Protein AF-A0A7J8E1G7-F1 (afdb_monomer)

Secondary structure (DSSP, 8-state):
--------PPP------PPPP---------HHHHHHHHHHS--------HHHHHHHHHHHHHHHHHHHHHHHHHHS-HHHHHHHS-HHHHHHHHHHHHHHHHHHHHHHHHHTT--TTTSTHHHHHHHHHHHHHHHHHHHHHHHSPPP-HHHHHHHHHHHT-PPP---------------

InterPro domains:
  IPR007146 Sas10/Utp3/C1D [PF04000] (57-134)
  IPR011082 Exosome-associated factor Rrp47/DNA strand repair C1D [PTHR15341] (46-176)

Mean predicted aligned error: 18.39 Å

Nearest PDB structures (foldseek):
  1qu1-assembly2_E  TM=3.016E-01  e=9.209E+00  Influenza A virus

Foldseek 3Di:
DDDDDDDDDDDDDDDDDDDDPDDDPDDPDDVVVVVVVVVVVPPPPPPDDPVCVVVVVVVVVVVVVVVVVVCVVVVDDLVVVVVPDDPLVNLVVVLVVQLVVLVVVCVVCVVVVHNCVPPCSVVSNVVSVVSVVVSVVVVVVVVDDDDDPVVVVVVVCVVPDDDDDPPPPDPDDDDDDDD

Structure (mmCIF, N/CA/C/O backbone):
data_AF-A0A7J8E1G7-F1
#
_entry.id   AF-A0A7J8E1G7-F1
#
loop_
_atom_site.group_PDB
_atom_site.id
_atom_site.type_symbol
_atom_site.label_atom_id
_atom_site.label_alt_id
_atom_site.label_comp_id
_atom_site.label_asym_id
_atom_site.label_entity_id
_atom_site.label_seq_id
_atom_site.pdbx_PDB_ins_code
_atom_site.Cartn_x
_atom_site.Cartn_y
_atom_site.Cartn_z
_atom_site.occupancy
_atom_site.B_iso_or_equiv
_atom_site.auth_seq_id
_atom_site.auth_comp_id
_atom_site.auth_asym_id
_atom_site.auth_atom_id
_atom_site.pdbx_PDB_model_num
ATOM 1 N N . MET A 1 1 ? 29.760 -87.325 10.124 1.00 39.91 1 MET A N 1
ATOM 2 C CA . MET A 1 1 ? 31.112 -86.956 10.597 1.00 39.91 1 MET A CA 1
ATOM 3 C C . MET A 1 1 ? 31.671 -86.042 9.512 1.00 39.91 1 MET A C 1
ATOM 5 O O . MET A 1 1 ? 31.919 -86.529 8.424 1.00 39.91 1 MET A O 1
ATOM 9 N N . SER A 1 2 ? 31.471 -84.721 9.590 1.00 41.22 2 SER A N 1
ATOM 10 C CA . SER A 1 2 ? 32.330 -83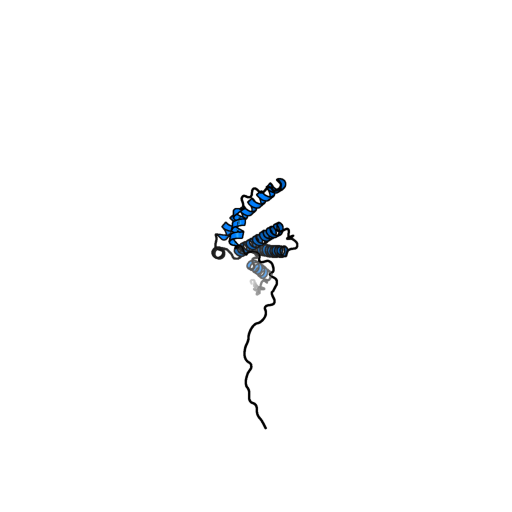.752 10.313 1.00 41.22 2 SER A CA 1
ATOM 11 C C . SER A 1 2 ? 33.788 -83.910 9.853 1.00 41.22 2 SER A C 1
ATOM 13 O O . SER A 1 2 ? 34.312 -85.007 9.963 1.00 41.22 2 SER A O 1
ATOM 15 N N . SER A 1 3 ? 34.493 -82.920 9.306 1.00 38.06 3 SER A N 1
ATOM 16 C CA . SER A 1 3 ? 34.504 -81.500 9.670 1.00 38.06 3 SER A CA 1
ATOM 17 C C . SER A 1 3 ? 35.312 -80.661 8.661 1.00 38.06 3 SER A C 1
ATOM 19 O O . SER A 1 3 ? 36.329 -81.106 8.142 1.00 38.06 3 SER A O 1
ATOM 21 N N . SER A 1 4 ? 34.842 -79.425 8.466 1.00 42.94 4 SER A N 1
ATOM 22 C CA . SER A 1 4 ? 35.550 -78.178 8.115 1.00 42.94 4 SER A CA 1
ATOM 23 C C . SER A 1 4 ? 37.066 -78.139 8.374 1.00 42.94 4 SER A C 1
ATOM 25 O O . SER A 1 4 ? 37.473 -78.550 9.456 1.00 42.94 4 SER A O 1
ATOM 27 N N . THR A 1 5 ? 37.849 -77.486 7.491 1.00 43.78 5 THR A N 1
ATOM 28 C CA . THR A 1 5 ? 38.741 -76.344 7.840 1.00 43.78 5 THR A CA 1
ATOM 29 C C . THR A 1 5 ? 39.182 -75.516 6.606 1.00 43.78 5 THR A C 1
ATOM 31 O O . THR A 1 5 ? 39.664 -76.031 5.605 1.00 43.78 5 THR A O 1
ATOM 34 N N . PHE A 1 6 ? 38.964 -74.210 6.771 1.00 35.34 6 PHE A N 1
ATOM 35 C CA . PHE A 1 6 ? 39.391 -72.940 6.152 1.00 35.34 6 PHE A CA 1
ATOM 36 C C . PHE A 1 6 ? 40.851 -72.780 5.638 1.00 35.34 6 PHE A C 1
ATOM 38 O O . PHE A 1 6 ? 41.745 -73.324 6.276 1.00 35.34 6 PHE A O 1
ATOM 45 N N . ALA A 1 7 ? 41.088 -71.946 4.592 1.00 46.91 7 ALA A N 1
ATOM 46 C CA . ALA A 1 7 ? 42.041 -70.789 4.505 1.00 46.91 7 ALA A CA 1
ATOM 47 C C . ALA A 1 7 ? 42.091 -70.181 3.047 1.00 46.91 7 ALA A C 1
ATOM 49 O O . ALA A 1 7 ? 41.468 -70.757 2.160 1.00 46.91 7 ALA A O 1
ATOM 50 N N . PRO A 1 8 ? 42.719 -69.011 2.752 1.00 51.28 8 PRO A N 1
ATOM 51 C CA . PRO A 1 8 ? 42.046 -67.779 2.287 1.00 51.28 8 PRO A CA 1
ATOM 52 C C . PRO A 1 8 ? 42.439 -67.281 0.864 1.00 51.28 8 PRO A C 1
ATOM 54 O O . PRO A 1 8 ? 43.440 -67.733 0.308 1.00 51.28 8 PRO A O 1
ATOM 57 N N . PRO A 1 9 ? 41.727 -66.293 0.270 1.00 49.91 9 PRO A N 1
ATOM 58 C CA . PRO A 1 9 ? 42.159 -65.630 -0.964 1.00 49.91 9 PRO A CA 1
ATOM 59 C C . PRO A 1 9 ? 43.044 -64.391 -0.707 1.00 49.91 9 PRO A C 1
ATOM 61 O O . PRO A 1 9 ? 42.789 -63.596 0.197 1.00 49.91 9 PRO A O 1
ATOM 64 N N . GLN A 1 10 ? 44.076 -64.232 -1.543 1.00 54.53 10 GLN A N 1
ATOM 65 C CA . GLN A 1 10 ? 45.039 -63.118 -1.550 1.00 54.53 10 GLN A CA 1
ATOM 66 C C . GLN A 1 10 ? 44.518 -61.870 -2.314 1.00 54.53 10 GLN A C 1
ATOM 68 O O . GLN A 1 10 ? 43.611 -61.998 -3.140 1.00 54.53 10 GLN A O 1
ATOM 73 N N . PRO A 1 11 ? 45.077 -60.663 -2.060 1.00 47.16 11 PRO A N 1
ATOM 74 C CA . PRO A 1 11 ? 44.473 -59.371 -2.397 1.00 47.16 11 PRO A CA 1
ATOM 75 C C . PRO A 1 11 ? 44.990 -58.763 -3.713 1.00 47.16 11 PRO A C 1
ATOM 77 O O . PRO A 1 11 ? 46.111 -59.025 -4.140 1.00 47.16 11 PRO A O 1
ATOM 80 N N . GLY A 1 12 ? 44.213 -57.853 -4.315 1.00 36.91 12 GLY A N 1
ATOM 81 C CA . GLY A 1 12 ? 44.701 -57.051 -5.442 1.00 36.91 12 GLY A CA 1
ATOM 82 C C . GLY A 1 12 ? 43.670 -56.121 -6.072 1.00 36.91 12 GLY A C 1
ATOM 83 O O . GLY A 1 12 ? 43.056 -56.436 -7.083 1.00 36.91 12 GLY A O 1
ATOM 84 N N . PHE A 1 13 ? 43.501 -54.948 -5.470 1.00 40.38 13 PHE A N 1
ATOM 85 C CA . PHE A 1 13 ? 42.763 -53.796 -5.990 1.00 40.38 13 PHE A CA 1
ATOM 86 C C . PHE A 1 13 ? 43.256 -53.357 -7.385 1.00 40.38 13 PHE A C 1
ATOM 88 O O . PHE A 1 13 ? 44.444 -53.088 -7.546 1.00 40.38 13 PHE A O 1
ATOM 95 N N . ARG A 1 14 ? 42.335 -53.125 -8.335 1.00 39.94 14 ARG A N 1
ATOM 96 C CA . ARG A 1 14 ? 42.234 -51.873 -9.124 1.00 39.94 14 ARG A CA 1
ATOM 97 C C . ARG A 1 14 ? 40.943 -51.868 -9.953 1.00 39.94 14 ARG A C 1
ATOM 99 O O . ARG A 1 14 ? 40.823 -52.547 -10.964 1.00 39.94 14 ARG A O 1
ATOM 106 N N . ARG A 1 15 ? 39.966 -51.070 -9.509 1.00 38.47 15 ARG A N 1
ATOM 107 C CA . ARG A 1 15 ? 38.779 -50.713 -10.298 1.00 38.47 15 ARG A CA 1
ATOM 108 C C . ARG A 1 15 ? 39.195 -49.777 -11.433 1.00 38.47 15 ARG A C 1
ATOM 110 O O . ARG A 1 15 ? 39.678 -48.674 -11.177 1.00 38.47 15 ARG A O 1
ATOM 117 N N . SER A 1 16 ? 38.967 -50.208 -12.666 1.00 35.69 16 SER A N 1
ATOM 118 C CA . SER A 1 16 ? 39.044 -49.368 -13.857 1.00 35.69 16 SER A CA 1
ATOM 119 C C . SER A 1 16 ? 37.877 -48.381 -13.867 1.00 35.69 16 SER A C 1
ATOM 121 O O . SER A 1 16 ? 36.705 -48.750 -13.822 1.00 35.69 16 SER A O 1
ATOM 123 N N . ARG A 1 17 ? 38.256 -47.106 -13.865 1.00 35.69 17 ARG A N 1
ATOM 124 C CA . ARG A 1 17 ? 37.440 -45.894 -13.908 1.00 35.69 17 ARG A CA 1
ATOM 125 C C . ARG A 1 17 ? 36.832 -45.738 -15.307 1.00 35.69 17 ARG A C 1
ATOM 127 O O . ARG A 1 17 ? 37.549 -45.383 -16.235 1.00 35.69 17 ARG A O 1
ATOM 134 N N . TRP A 1 18 ? 35.527 -45.962 -15.453 1.00 35.66 18 TRP A N 1
ATOM 135 C CA . TRP A 1 18 ? 34.784 -45.485 -16.622 1.00 35.66 18 TRP A CA 1
ATOM 136 C C . TRP A 1 18 ? 34.462 -44.004 -16.417 1.00 35.66 18 TRP A C 1
ATOM 138 O O . TRP A 1 18 ? 33.819 -43.623 -15.440 1.00 35.66 18 TRP A O 1
ATOM 148 N N . GLY A 1 19 ? 35.028 -43.174 -17.292 1.00 33.72 19 GLY A N 1
ATOM 149 C CA . GLY A 1 19 ? 34.975 -41.720 -17.232 1.00 33.72 19 GLY A CA 1
ATOM 150 C C . GLY A 1 19 ? 33.586 -41.170 -17.536 1.00 33.72 19 GLY A C 1
ATOM 151 O O . GLY A 1 19 ? 33.011 -41.432 -18.590 1.00 33.72 19 GLY A O 1
ATOM 152 N N . VAL A 1 20 ? 33.086 -40.356 -16.610 1.00 44.16 20 VAL A N 1
ATOM 153 C CA . VAL A 1 20 ? 32.018 -39.390 -16.858 1.00 44.16 20 VAL A CA 1
ATOM 154 C C . VAL A 1 20 ? 32.594 -38.322 -17.787 1.00 44.16 20 VAL A C 1
ATOM 156 O O . VAL A 1 20 ? 33.620 -37.715 -17.479 1.00 44.16 20 VAL A O 1
ATOM 159 N N . ARG A 1 21 ? 31.965 -38.136 -18.952 1.00 36.50 21 ARG A N 1
ATOM 160 C CA . ARG A 1 21 ? 32.226 -37.001 -19.843 1.00 36.50 21 ARG A CA 1
ATOM 161 C C . ARG A 1 21 ? 32.042 -35.716 -19.036 1.00 36.50 21 ARG A C 1
ATOM 163 O O . ARG A 1 21 ? 30.954 -35.484 -18.520 1.00 36.50 21 ARG A O 1
ATOM 170 N N . ASN A 1 22 ? 33.113 -34.930 -18.919 1.00 34.12 22 ASN A N 1
ATOM 171 C CA . ASN A 1 22 ? 33.070 -33.555 -18.431 1.00 34.12 22 ASN A CA 1
ATOM 172 C C . ASN A 1 22 ? 31.996 -32.801 -19.224 1.00 34.12 22 ASN A C 1
ATOM 174 O O . ASN A 1 22 ? 32.170 -32.563 -20.417 1.00 34.12 22 ASN A O 1
ATOM 178 N N . THR A 1 23 ? 30.905 -32.447 -18.558 1.00 42.50 23 THR A N 1
ATOM 179 C CA . THR A 1 23 ? 30.121 -31.268 -18.907 1.00 42.50 23 THR A CA 1
ATOM 180 C C . THR A 1 23 ? 30.980 -30.046 -18.616 1.00 42.50 23 THR A C 1
ATOM 182 O O . THR A 1 23 ? 31.741 -30.030 -17.644 1.00 42.50 23 THR A O 1
ATOM 185 N N . ASP A 1 24 ? 30.883 -29.065 -19.496 1.00 35.78 24 ASP A N 1
ATOM 186 C CA . ASP A 1 24 ? 31.659 -27.837 -19.547 1.00 35.78 24 ASP A CA 1
ATOM 187 C C . ASP A 1 24 ? 31.970 -27.243 -18.169 1.00 35.78 24 ASP A C 1
ATOM 189 O O . ASP A 1 24 ? 31.097 -26.824 -17.409 1.00 35.78 24 ASP A O 1
ATOM 193 N N . ARG A 1 25 ? 33.264 -27.217 -17.840 1.00 39.19 25 ARG A N 1
ATOM 194 C CA . ARG A 1 25 ? 33.789 -26.547 -16.654 1.00 39.19 25 ARG A CA 1
ATOM 195 C C . ARG A 1 25 ? 33.860 -25.048 -16.961 1.00 39.19 25 ARG A C 1
ATOM 197 O O . ARG A 1 25 ? 34.905 -24.549 -17.367 1.00 39.19 25 ARG A O 1
ATOM 204 N N . ILE A 1 26 ? 32.735 -24.353 -16.809 1.00 44.84 26 ILE A N 1
ATOM 205 C CA . ILE A 1 26 ? 32.680 -22.884 -16.799 1.00 44.84 26 ILE A CA 1
ATOM 206 C C . ILE A 1 26 ? 33.497 -22.405 -15.581 1.00 44.84 26 ILE A C 1
ATOM 208 O O . ILE A 1 26 ? 33.265 -22.917 -14.484 1.00 44.84 26 ILE A O 1
ATOM 212 N N . PRO A 1 27 ? 34.470 -21.481 -15.719 1.00 45.00 27 PRO A N 1
ATOM 213 C CA . PRO A 1 27 ? 35.261 -21.024 -14.582 1.00 45.00 27 PRO A CA 1
ATOM 214 C C . PRO A 1 27 ? 34.378 -20.228 -13.616 1.00 45.00 27 PRO A C 1
ATOM 216 O O . PRO A 1 27 ? 33.730 -19.256 -14.004 1.00 45.00 27 PRO A O 1
ATOM 219 N N . GLU A 1 28 ? 34.373 -20.642 -12.353 1.00 54.22 28 GLU A N 1
ATOM 220 C CA . GLU A 1 28 ? 33.663 -19.995 -11.252 1.00 54.22 28 GLU A CA 1
ATOM 221 C C . GLU A 1 28 ? 34.390 -18.690 -10.880 1.00 54.22 28 GLU A C 1
ATOM 223 O O . GLU A 1 28 ? 35.254 -18.636 -10.006 1.00 54.22 28 GLU A O 1
ATOM 228 N N . ARG A 1 29 ? 34.099 -17.622 -11.629 1.00 55.41 29 ARG A N 1
ATOM 229 C CA . ARG A 1 29 ? 34.428 -16.251 -11.231 1.00 55.41 29 ARG A CA 1
ATOM 230 C C . ARG A 1 29 ? 33.597 -15.940 -9.982 1.00 55.41 29 ARG A C 1
ATOM 232 O O . ARG A 1 29 ? 32.373 -16.027 -10.058 1.00 55.41 29 ARG A O 1
ATOM 239 N N . SER A 1 30 ? 34.265 -15.614 -8.867 1.00 63.81 30 SER A N 1
ATOM 240 C CA . SER A 1 30 ? 33.637 -15.189 -7.604 1.00 63.81 30 SER A CA 1
ATOM 241 C C . SER A 1 30 ? 32.468 -14.243 -7.891 1.00 63.81 30 SER A C 1
ATOM 243 O O . SER A 1 30 ? 32.611 -13.328 -8.704 1.00 63.81 30 SER A O 1
ATOM 245 N N . GLU A 1 31 ? 31.311 -14.466 -7.265 1.00 61.00 31 GLU A N 1
ATOM 246 C CA . GLU A 1 31 ? 30.130 -13.613 -7.445 1.00 61.00 31 GLU A CA 1
ATOM 247 C C . GLU A 1 31 ? 30.459 -12.147 -7.171 1.00 61.00 31 GLU A C 1
ATOM 249 O O . GLU A 1 31 ? 29.986 -11.271 -7.881 1.00 61.00 31 GLU A O 1
ATOM 254 N N . GLU A 1 32 ? 31.375 -11.879 -6.243 1.00 58.94 32 GLU A N 1
ATOM 255 C CA . GLU A 1 32 ? 31.866 -10.530 -5.974 1.00 58.94 32 GLU A CA 1
ATOM 256 C C . GLU A 1 32 ? 32.605 -9.931 -7.166 1.00 58.94 32 GLU A C 1
ATOM 258 O O . GLU A 1 32 ? 32.457 -8.749 -7.425 1.00 58.94 32 GLU A O 1
ATOM 263 N N . GLN A 1 33 ? 33.336 -10.733 -7.945 1.00 58.53 33 GLN A N 1
ATOM 264 C CA . GLN A 1 33 ? 33.954 -10.292 -9.199 1.00 58.53 33 GLN A CA 1
ATOM 265 C C . GLN A 1 33 ? 32.935 -10.127 -10.329 1.00 58.53 33 GLN A C 1
ATOM 267 O O . GLN A 1 33 ? 33.176 -9.348 -11.244 1.00 58.53 33 GLN A O 1
ATOM 272 N N . ARG A 1 34 ? 31.808 -10.849 -10.294 1.00 69.31 34 ARG A N 1
ATOM 273 C CA . ARG A 1 34 ? 30.683 -10.589 -11.204 1.00 69.31 34 ARG A CA 1
ATOM 274 C C . ARG A 1 34 ? 30.026 -9.257 -10.864 1.00 69.31 34 ARG A C 1
ATOM 276 O O . ARG A 1 34 ? 29.851 -8.444 -11.761 1.00 69.31 34 ARG A O 1
ATOM 283 N N . TRP A 1 35 ? 29.763 -9.006 -9.583 1.00 63.12 35 TRP A N 1
ATOM 284 C CA . TRP A 1 35 ? 29.261 -7.721 -9.101 1.00 63.12 35 TRP A CA 1
ATOM 285 C C . TRP A 1 35 ? 30.248 -6.584 -9.376 1.00 63.12 35 TRP A C 1
ATOM 287 O O . TRP A 1 35 ? 29.829 -5.534 -9.835 1.00 63.12 35 TRP A O 1
ATOM 297 N N . LEU A 1 36 ? 31.556 -6.805 -9.215 1.00 61.81 36 LEU A N 1
ATOM 298 C CA . LEU A 1 36 ? 32.588 -5.806 -9.518 1.00 61.81 36 LEU A CA 1
ATOM 299 C C . LEU A 1 36 ? 32.658 -5.443 -11.001 1.00 61.81 36 LEU A C 1
ATOM 301 O O . LEU A 1 36 ? 33.034 -4.327 -11.320 1.00 61.81 36 LEU A O 1
ATOM 305 N N . ILE A 1 37 ? 32.320 -6.365 -11.901 1.00 59.59 37 ILE A N 1
ATOM 306 C CA . ILE A 1 37 ? 32.304 -6.102 -13.347 1.00 59.59 37 ILE A CA 1
ATOM 307 C C . ILE A 1 37 ? 31.020 -5.397 -13.748 1.00 59.59 37 ILE A C 1
ATOM 309 O O . ILE A 1 37 ? 31.091 -4.414 -14.470 1.00 59.59 37 ILE A O 1
ATOM 313 N N . ILE A 1 38 ? 29.887 -5.815 -13.181 1.00 58.22 38 ILE A N 1
ATOM 314 C CA . ILE A 1 38 ? 28.610 -5.112 -13.334 1.00 58.22 38 ILE A CA 1
ATOM 315 C C . ILE A 1 38 ? 28.728 -3.664 -12.825 1.00 58.22 38 ILE A C 1
ATOM 317 O O . ILE A 1 38 ? 28.246 -2.754 -13.479 1.00 58.22 38 ILE A O 1
ATOM 321 N N . MET A 1 39 ? 29.434 -3.432 -11.713 1.00 55.91 39 MET A N 1
ATOM 322 C CA . MET A 1 39 ? 29.652 -2.089 -11.157 1.00 55.91 39 MET A CA 1
ATOM 323 C C . MET A 1 39 ? 30.777 -1.291 -11.841 1.00 55.91 39 MET A C 1
ATOM 325 O O . MET A 1 39 ? 30.824 -0.075 -11.687 1.00 55.91 39 MET A O 1
ATOM 329 N N . ALA A 1 40 ? 31.708 -1.940 -12.551 1.00 54.28 40 ALA A N 1
ATOM 330 C CA . ALA A 1 40 ? 32.817 -1.267 -13.242 1.00 54.28 40 ALA A CA 1
ATOM 331 C C . ALA A 1 40 ? 32.537 -0.984 -14.729 1.00 54.28 40 ALA A C 1
ATOM 333 O O . ALA A 1 40 ? 33.266 -0.203 -15.334 1.00 54.28 40 ALA A O 1
ATOM 334 N N . GLU A 1 41 ? 31.504 -1.594 -15.315 1.00 48.94 41 GLU A N 1
ATOM 335 C CA . GLU A 1 41 ? 31.028 -1.304 -16.679 1.00 48.94 41 GLU A CA 1
ATOM 336 C C . GLU A 1 41 ? 29.972 -0.182 -16.721 1.00 48.94 41 GLU A C 1
ATOM 338 O O . GLU A 1 41 ? 29.541 0.222 -17.796 1.00 48.94 41 GLU A O 1
ATOM 343 N N . GLU A 1 42 ? 29.597 0.379 -15.571 1.00 52.62 42 GLU A N 1
ATOM 344 C CA . GLU A 1 42 ? 28.540 1.383 -15.444 1.00 52.62 42 GLU A CA 1
ATOM 345 C C . GLU A 1 42 ? 29.070 2.829 -15.580 1.00 52.62 42 GLU A C 1
ATOM 347 O O . GLU A 1 42 ? 28.785 3.706 -14.771 1.00 52.62 42 GLU A O 1
ATOM 352 N N . GLU A 1 43 ? 29.810 3.118 -16.654 1.00 50.28 43 GLU A N 1
ATOM 353 C CA . GLU A 1 43 ? 29.506 4.360 -17.377 1.00 50.28 43 GLU A CA 1
ATOM 354 C C . GLU A 1 43 ? 28.385 4.015 -18.358 1.00 50.28 43 GLU A C 1
ATOM 356 O O . GLU A 1 43 ? 28.611 3.726 -19.533 1.00 50.28 43 GLU A O 1
ATOM 361 N N . ILE A 1 44 ? 27.156 4.006 -17.834 1.00 54.66 44 ILE A N 1
ATOM 362 C CA . ILE A 1 44 ? 25.927 4.001 -18.624 1.00 54.66 44 ILE A CA 1
ATOM 363 C C . ILE A 1 44 ? 25.906 5.300 -19.437 1.00 54.66 44 ILE A C 1
ATOM 365 O O . ILE A 1 44 ? 25.354 6.322 -19.044 1.00 54.66 44 ILE A O 1
ATOM 369 N N . ASN A 1 45 ? 26.543 5.262 -20.598 1.00 57.91 45 ASN A N 1
ATOM 370 C CA . ASN A 1 45 ? 26.184 6.109 -21.722 1.00 57.91 45 ASN A CA 1
ATOM 371 C C . ASN A 1 45 ? 25.245 5.253 -22.589 1.00 57.91 45 ASN A C 1
ATOM 373 O O . ASN A 1 45 ? 25.632 4.719 -23.625 1.00 57.91 45 ASN A O 1
ATOM 377 N N . GLU A 1 46 ? 24.048 4.987 -22.056 1.00 61.38 46 GLU A N 1
ATOM 378 C CA . GLU A 1 46 ? 23.056 4.087 -22.654 1.00 61.38 46 GLU A CA 1
ATOM 379 C C . GLU A 1 46 ? 22.409 4.749 -23.877 1.00 61.38 46 GLU A C 1
ATOM 381 O O . GLU A 1 46 ? 21.634 5.700 -23.774 1.00 61.38 46 GLU A O 1
ATOM 386 N N . ASP A 1 47 ? 22.726 4.204 -25.047 1.00 69.12 47 ASP A N 1
ATOM 387 C CA . ASP A 1 47 ? 22.193 4.585 -26.353 1.00 69.12 47 ASP A CA 1
ATOM 388 C C . ASP A 1 47 ? 20.826 3.897 -26.574 1.00 69.12 47 ASP A C 1
ATOM 390 O O . ASP A 1 47 ? 20.653 3.042 -27.445 1.00 69.12 47 ASP A O 1
ATOM 394 N N . TYR A 1 48 ? 19.846 4.193 -25.714 1.00 78.94 48 TYR A N 1
ATOM 395 C CA . TYR A 1 48 ? 18.456 3.769 -25.906 1.00 78.94 48 TYR A CA 1
ATOM 396 C C . TYR A 1 48 ? 17.649 4.843 -26.661 1.00 78.94 48 TYR A C 1
ATOM 398 O O . TYR A 1 48 ? 17.997 6.027 -26.623 1.00 78.94 48 TYR A O 1
ATOM 406 N N . PRO A 1 49 ? 16.551 4.471 -27.355 1.00 86.00 49 PRO A N 1
ATOM 407 C CA . PRO A 1 49 ? 15.741 5.428 -28.107 1.00 86.00 49 PRO A CA 1
ATOM 408 C C . PRO A 1 49 ? 15.275 6.610 -27.245 1.00 86.00 49 PRO A C 1
ATOM 410 O O . PRO A 1 49 ? 14.794 6.432 -26.123 1.00 86.00 49 PRO A O 1
ATOM 413 N N . ALA A 1 50 ? 15.379 7.829 -27.781 1.00 83.25 50 ALA A N 1
ATOM 414 C CA . ALA A 1 50 ? 15.038 9.054 -27.055 1.00 83.25 50 ALA A CA 1
ATOM 415 C C . ALA A 1 50 ? 13.581 9.057 -26.553 1.00 83.25 50 ALA A C 1
ATOM 417 O O . ALA A 1 50 ? 13.276 9.660 -25.527 1.00 83.25 50 ALA A O 1
ATOM 418 N N . GLU A 1 51 ? 12.691 8.328 -27.231 1.00 88.56 51 GLU A N 1
ATOM 419 C CA . GLU A 1 51 ? 11.285 8.168 -26.868 1.00 88.56 51 GLU A CA 1
ATOM 420 C C . GLU A 1 51 ? 11.081 7.485 -25.508 1.00 88.56 51 GLU A C 1
ATOM 422 O O . GLU A 1 51 ? 10.049 7.709 -24.875 1.00 88.56 51 GLU A O 1
ATOM 427 N N . ILE A 1 52 ? 12.032 6.657 -25.051 1.00 89.25 52 ILE A N 1
ATOM 428 C CA . ILE A 1 52 ? 11.942 5.977 -23.749 1.00 89.25 52 ILE A CA 1
ATOM 429 C C . ILE A 1 52 ? 12.745 6.665 -22.643 1.00 89.25 52 ILE A C 1
ATOM 431 O O . ILE A 1 52 ? 12.511 6.377 -21.470 1.00 89.25 52 ILE A O 1
ATOM 435 N N . HIS A 1 53 ? 13.618 7.615 -22.999 1.00 88.81 53 HIS A N 1
ATOM 436 C CA . HIS A 1 53 ? 14.459 8.357 -22.055 1.00 88.81 53 HIS A CA 1
ATOM 437 C C . HIS A 1 53 ? 13.656 9.012 -20.942 1.00 88.81 53 HIS A C 1
ATOM 439 O O . HIS A 1 53 ? 13.961 8.854 -19.762 1.00 88.81 53 HIS A O 1
ATOM 445 N N . GLU A 1 54 ? 12.587 9.710 -21.318 1.00 89.94 54 GLU A N 1
ATOM 446 C CA . GLU A 1 54 ? 11.746 10.417 -20.360 1.00 89.94 54 GLU A CA 1
ATOM 447 C C . GLU A 1 54 ? 11.066 9.446 -19.383 1.00 89.94 54 GLU A C 1
ATOM 449 O O . GLU A 1 54 ? 11.029 9.702 -18.180 1.00 89.94 54 GLU A O 1
ATOM 454 N N . TYR A 1 55 ? 10.596 8.292 -19.869 1.00 90.94 55 TYR A N 1
ATOM 455 C CA . TYR A 1 55 ? 9.967 7.275 -19.024 1.00 90.94 55 TYR A CA 1
ATOM 456 C C . TYR A 1 55 ? 10.962 6.618 -18.065 1.00 90.94 55 TYR A C 1
ATOM 458 O O . TYR A 1 55 ? 10.618 6.391 -16.904 1.00 90.94 55 TYR A O 1
ATOM 466 N N . LEU A 1 56 ? 12.182 6.328 -18.526 1.00 90.50 56 LEU A N 1
ATOM 467 C CA . LEU A 1 56 ? 13.238 5.739 -17.702 1.00 90.50 56 LEU A CA 1
ATOM 468 C C . LEU A 1 56 ? 13.718 6.722 -16.635 1.00 90.50 56 LEU A C 1
ATOM 470 O O . LEU A 1 56 ? 13.733 6.373 -15.458 1.00 90.50 56 LEU A O 1
ATOM 474 N N . SER A 1 57 ? 13.983 7.975 -17.011 1.00 90.94 57 SER A N 1
ATOM 475 C CA . SER A 1 57 ? 14.359 9.021 -16.057 1.00 90.94 57 SER A CA 1
ATOM 476 C C . SER A 1 57 ? 13.256 9.265 -15.021 1.00 90.94 57 SER A C 1
ATOM 478 O O . SER A 1 57 ? 13.521 9.351 -13.821 1.00 90.94 57 SER A O 1
ATOM 480 N N . ALA A 1 58 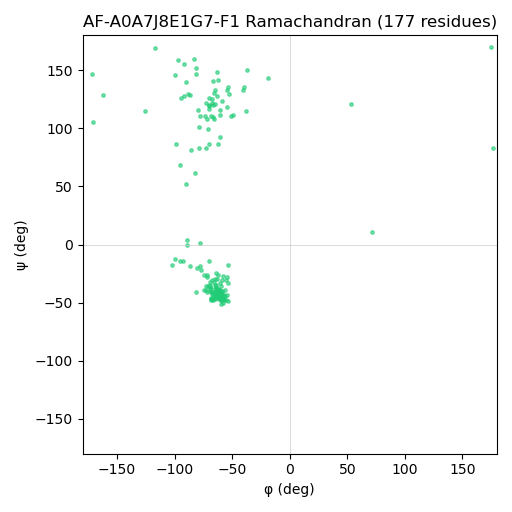? 11.987 9.322 -15.441 1.00 93.44 58 ALA A N 1
ATOM 481 C CA . ALA A 1 58 ? 10.865 9.438 -14.511 1.00 93.44 58 ALA A CA 1
ATOM 482 C C . ALA A 1 58 ? 10.775 8.230 -13.561 1.00 93.44 58 ALA A C 1
ATOM 484 O O . ALA A 1 58 ? 10.505 8.397 -12.368 1.00 93.44 58 ALA A O 1
ATOM 485 N N . PHE A 1 59 ? 11.022 7.021 -14.070 1.00 93.25 59 PHE A N 1
ATOM 486 C CA . PHE A 1 59 ? 11.019 5.797 -13.276 1.00 93.25 59 PHE A CA 1
ATOM 487 C C . PHE A 1 59 ? 12.158 5.768 -12.250 1.00 93.25 59 PHE A C 1
ATOM 489 O O . PHE A 1 59 ? 11.884 5.535 -11.072 1.00 93.25 59 PHE A O 1
ATOM 496 N N . GLU A 1 60 ? 13.391 6.087 -12.646 1.00 92.06 60 GLU A N 1
ATOM 497 C CA . GLU A 1 60 ? 14.551 6.195 -11.749 1.00 92.06 60 GLU A CA 1
ATOM 498 C C . GLU A 1 60 ? 14.311 7.212 -10.633 1.00 92.06 60 GLU A C 1
ATOM 500 O O . GLU A 1 60 ? 14.469 6.890 -9.454 1.00 92.06 60 GLU A O 1
ATOM 505 N N . ASN A 1 61 ? 13.825 8.407 -10.984 1.00 95.12 61 ASN A N 1
ATOM 506 C CA . ASN A 1 61 ? 13.466 9.433 -10.006 1.00 95.12 61 ASN A CA 1
ATOM 507 C C . ASN A 1 61 ? 12.391 8.931 -9.026 1.00 95.12 61 ASN A C 1
ATOM 509 O O . ASN A 1 61 ? 12.469 9.180 -7.821 1.00 95.12 61 ASN A O 1
ATOM 513 N N . SER A 1 62 ? 11.390 8.195 -9.525 1.00 94.62 62 SER A N 1
ATOM 514 C CA . SER A 1 62 ? 10.331 7.631 -8.683 1.00 94.62 62 SER A CA 1
ATOM 515 C C . SER A 1 62 ? 10.845 6.538 -7.737 1.00 94.62 62 SER A C 1
ATOM 517 O O . SER A 1 62 ? 10.437 6.504 -6.575 1.00 94.62 62 SER A O 1
ATOM 519 N N . ILE A 1 63 ? 11.772 5.686 -8.192 1.00 94.12 63 ILE A N 1
ATOM 520 C CA . ILE A 1 63 ? 12.421 4.668 -7.357 1.00 94.12 63 ILE A CA 1
ATOM 521 C C . ILE A 1 63 ? 13.294 5.32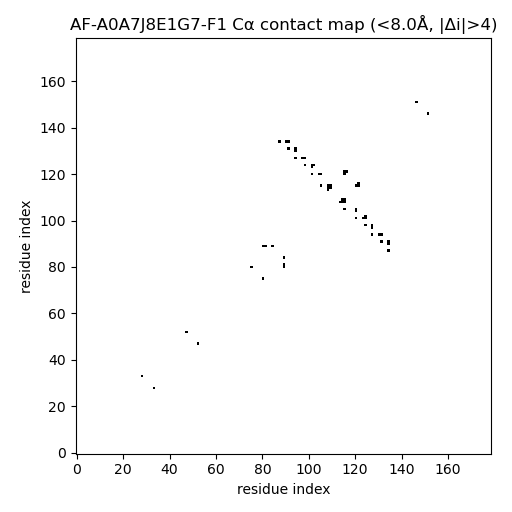8 -6.295 1.00 94.12 63 ILE A C 1
ATOM 523 O O . ILE A 1 63 ? 13.201 4.940 -5.132 1.00 94.12 63 ILE A O 1
ATOM 527 N N . GLY A 1 64 ? 14.082 6.342 -6.662 1.00 93.75 64 GLY A N 1
ATOM 528 C CA . GLY A 1 64 ? 14.914 7.093 -5.719 1.00 93.75 64 GLY A CA 1
ATOM 529 C C . GLY A 1 64 ? 14.086 7.714 -4.593 1.00 93.75 64 GLY A C 1
ATOM 530 O O . GLY A 1 64 ? 14.382 7.514 -3.417 1.00 93.75 64 GLY A O 1
ATOM 531 N N . ALA A 1 65 ? 12.967 8.362 -4.931 1.00 94.44 65 ALA A N 1
ATOM 532 C CA . ALA A 1 65 ? 12.055 8.924 -3.932 1.00 94.44 65 ALA A CA 1
ATOM 533 C C . ALA A 1 65 ? 11.472 7.853 -2.990 1.00 94.44 65 ALA A C 1
ATOM 535 O O . ALA A 1 65 ? 11.305 8.081 -1.789 1.00 94.44 65 ALA A O 1
ATOM 536 N N . VAL A 1 66 ? 11.147 6.675 -3.524 1.00 92.38 66 VAL A N 1
ATOM 537 C CA . VAL A 1 66 ? 10.642 5.547 -2.735 1.00 92.38 66 VAL A CA 1
ATOM 538 C C . VAL A 1 66 ? 11.721 4.963 -1.817 1.00 92.38 66 VAL A C 1
ATOM 540 O O . VAL A 1 66 ? 11.418 4.647 -0.664 1.00 92.38 66 VAL A O 1
ATOM 543 N N . ASP A 1 67 ? 12.960 4.853 -2.290 1.00 92.94 67 ASP A N 1
ATOM 544 C CA . ASP A 1 67 ? 14.110 4.389 -1.509 1.00 92.94 67 ASP A CA 1
ATOM 545 C C . ASP A 1 67 ? 14.402 5.331 -0.328 1.00 92.94 67 ASP A C 1
ATOM 547 O O . ASP A 1 67 ? 14.526 4.886 0.815 1.00 92.94 67 ASP A O 1
ATOM 551 N N . ASP A 1 68 ? 14.377 6.646 -0.550 1.00 93.81 68 ASP A N 1
ATOM 552 C CA . ASP A 1 68 ? 14.564 7.646 0.510 1.00 93.81 68 ASP A CA 1
ATOM 553 C C . ASP A 1 68 ? 13.464 7.591 1.584 1.00 93.81 68 ASP A C 1
ATOM 555 O O . ASP A 1 68 ? 13.739 7.655 2.793 1.00 93.81 68 ASP A O 1
ATOM 559 N N . MET A 1 69 ? 12.205 7.408 1.170 1.00 90.62 69 MET A N 1
ATOM 560 C CA . MET A 1 69 ? 11.094 7.197 2.103 1.00 90.62 69 MET A CA 1
ATOM 561 C C . MET A 1 69 ? 11.272 5.909 2.914 1.00 90.62 69 MET A C 1
ATOM 563 O O . MET A 1 69 ? 11.044 5.909 4.128 1.00 90.62 69 MET A O 1
ATOM 567 N N . LEU A 1 70 ? 11.689 4.813 2.272 1.00 89.06 70 LEU A N 1
ATOM 568 C CA . LEU A 1 70 ? 11.925 3.539 2.952 1.00 89.06 70 LEU A CA 1
ATOM 569 C C . LEU A 1 70 ? 13.082 3.628 3.946 1.00 89.06 70 LEU A C 1
ATOM 571 O O . LEU A 1 70 ? 12.919 3.184 5.082 1.00 89.06 70 LEU A O 1
ATOM 575 N N . LYS A 1 71 ? 14.208 4.246 3.573 1.00 90.44 71 LYS A N 1
ATOM 576 C CA . LYS A 1 71 ? 15.342 4.493 4.481 1.00 90.44 71 LYS A CA 1
ATOM 577 C C . LYS A 1 71 ? 14.901 5.270 5.712 1.00 90.4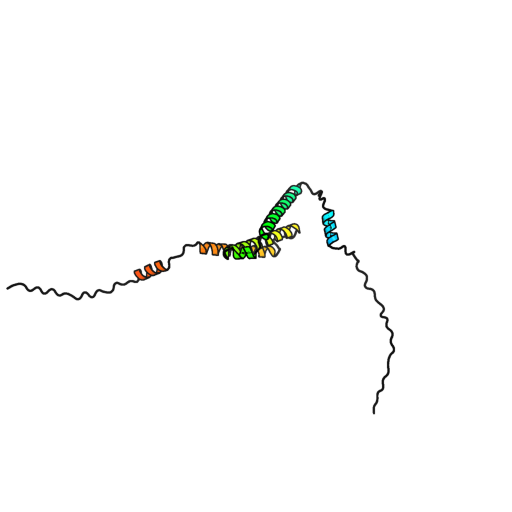4 71 LYS A C 1
ATOM 579 O O . LYS A 1 71 ? 15.236 4.893 6.834 1.00 90.44 71 LYS A O 1
ATOM 584 N N . THR A 1 72 ? 14.089 6.307 5.514 1.00 89.19 72 THR A N 1
ATOM 585 C CA . THR A 1 72 ? 13.522 7.093 6.616 1.00 89.19 72 THR A CA 1
ATOM 586 C C . THR A 1 72 ? 12.648 6.221 7.518 1.00 89.19 72 THR A C 1
ATOM 588 O O . THR A 1 72 ? 12.814 6.230 8.735 1.00 89.19 72 THR A O 1
ATOM 591 N N . MET A 1 73 ? 11.759 5.406 6.947 1.00 84.31 73 MET A N 1
ATOM 592 C CA . MET A 1 73 ? 10.895 4.507 7.717 1.00 84.31 73 MET A CA 1
ATOM 593 C C . MET A 1 73 ? 11.690 3.435 8.484 1.00 84.31 73 MET A C 1
ATOM 595 O O . MET A 1 73 ? 11.354 3.128 9.625 1.00 84.31 73 MET A O 1
ATOM 599 N N . MET A 1 74 ? 12.744 2.882 7.880 1.00 84.75 74 MET A N 1
ATOM 600 C CA . MET A 1 74 ? 13.598 1.845 8.475 1.00 84.75 74 MET A CA 1
ATOM 601 C C . MET A 1 74 ? 14.602 2.391 9.496 1.00 84.75 74 MET A C 1
ATOM 603 O O . MET A 1 74 ? 15.109 1.622 10.310 1.00 84.75 74 MET A O 1
ATOM 607 N N . SER A 1 75 ? 14.875 3.700 9.481 1.00 85.81 75 SER A N 1
ATOM 608 C CA . SER A 1 75 ? 15.730 4.362 10.477 1.00 85.81 75 SER A CA 1
ATOM 609 C C . SER A 1 75 ? 15.143 4.309 11.893 1.00 85.81 75 SER A C 1
ATOM 611 O O . SER A 1 75 ? 15.879 4.351 12.877 1.00 85.81 75 SER A O 1
ATOM 613 N N . VAL A 1 76 ? 13.818 4.171 12.003 1.00 79.69 76 VAL A N 1
ATOM 614 C CA . VAL A 1 76 ? 13.111 4.024 13.275 1.00 79.69 76 VAL A CA 1
ATOM 615 C C . VAL A 1 76 ? 12.920 2.542 13.569 1.00 79.69 76 VAL A C 1
ATOM 617 O O . VAL A 1 76 ? 12.354 1.802 12.760 1.00 79.69 76 VAL A O 1
ATOM 620 N N . SER A 1 77 ? 13.353 2.084 14.746 1.00 79.12 77 SER A N 1
ATOM 621 C CA . SER A 1 77 ? 13.172 0.678 15.099 1.00 79.12 77 SER A CA 1
ATOM 622 C C . SER A 1 77 ? 11.681 0.354 15.233 1.00 79.12 77 SER A C 1
ATOM 624 O O . SER A 1 77 ? 10.906 1.069 15.877 1.00 79.12 77 SER A O 1
ATOM 626 N N . ARG A 1 78 ? 11.253 -0.759 14.623 1.00 75.56 78 ARG A N 1
ATOM 627 C CA . ARG A 1 78 ? 9.850 -1.196 14.677 1.00 75.56 78 ARG A CA 1
ATOM 628 C C . ARG A 1 78 ? 9.383 -1.350 16.125 1.00 75.56 78 ARG A 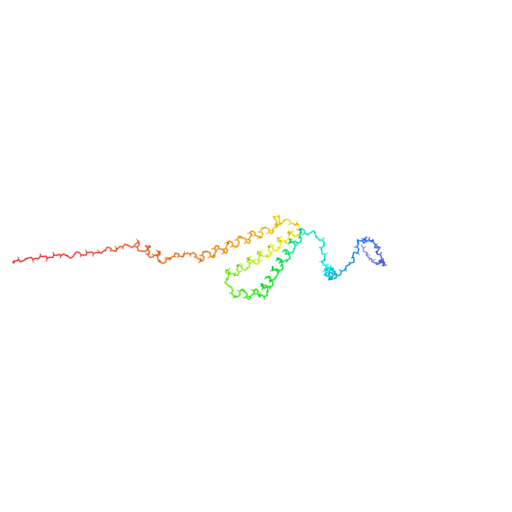C 1
ATOM 630 O O . ARG A 1 78 ? 8.284 -0.927 16.449 1.00 75.56 78 ARG A O 1
ATOM 637 N N . ASN A 1 79 ? 10.241 -1.875 17.000 1.00 76.44 79 ASN A N 1
ATOM 638 C CA . ASN A 1 79 ? 9.945 -2.056 18.423 1.00 76.44 79 ASN A CA 1
ATOM 639 C C . ASN A 1 79 ? 9.653 -0.730 19.144 1.00 76.44 79 ASN A C 1
ATOM 641 O O . ASN A 1 79 ? 8.737 -0.680 19.961 1.00 76.44 79 ASN A O 1
ATOM 645 N N . GLU A 1 80 ? 10.370 0.347 18.820 1.00 76.38 80 GLU A N 1
ATOM 646 C CA . GLU A 1 80 ? 10.095 1.679 19.375 1.00 76.38 80 GLU A CA 1
ATOM 647 C C . GLU A 1 80 ? 8.785 2.274 18.856 1.00 76.38 80 GLU A C 1
ATOM 649 O O . GLU A 1 80 ? 8.076 2.945 19.608 1.00 76.38 80 GLU A O 1
ATOM 654 N N . LEU A 1 81 ? 8.436 2.011 17.594 1.00 72.38 81 LEU A N 1
ATOM 655 C CA . LEU A 1 81 ? 7.139 2.385 17.026 1.00 72.38 81 LEU A CA 1
ATOM 656 C C . LEU A 1 81 ? 5.993 1.644 17.726 1.00 72.38 81 LEU A C 1
ATOM 658 O O . LEU A 1 81 ? 5.005 2.273 18.103 1.00 72.38 81 LEU A O 1
ATOM 662 N N . LEU A 1 82 ? 6.142 0.337 17.971 1.00 72.44 82 LEU A N 1
ATOM 663 C CA . LEU A 1 82 ? 5.109 -0.477 18.624 1.00 72.44 82 LEU A CA 1
ATOM 664 C C . LEU A 1 82 ? 4.814 -0.037 20.062 1.00 72.44 82 LEU A C 1
ATOM 666 O O . LEU A 1 82 ? 3.692 -0.195 20.529 1.00 72.44 82 LEU A O 1
ATOM 670 N N . GLN A 1 83 ? 5.799 0.523 20.766 1.00 78.94 83 GLN A N 1
ATOM 671 C CA . GLN A 1 83 ? 5.607 1.018 22.132 1.00 78.94 83 GLN A CA 1
ATOM 672 C C . GLN A 1 83 ? 4.873 2.364 22.197 1.00 78.94 83 GLN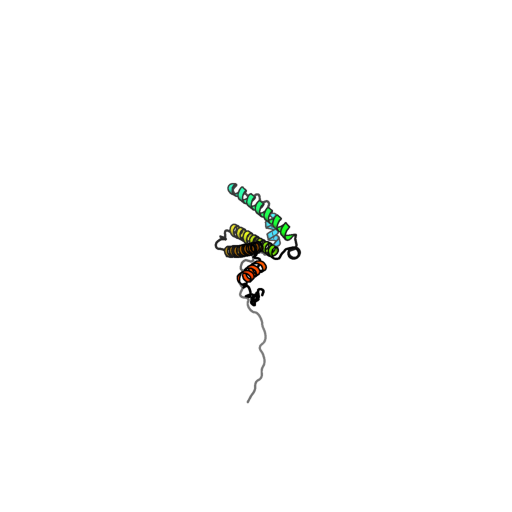 A C 1
ATOM 674 O O . GLN A 1 83 ? 4.322 2.703 23.243 1.00 78.94 83 GLN A O 1
ATOM 679 N N . LYS A 1 84 ? 4.880 3.145 21.109 1.00 79.19 84 LYS A N 1
ATOM 680 C CA . LYS A 1 84 ? 4.338 4.514 21.072 1.00 79.19 84 LYS A CA 1
ATOM 681 C C . LYS A 1 84 ? 2.963 4.619 20.406 1.00 79.19 84 LYS A C 1
ATOM 683 O O . LYS A 1 84 ? 2.298 5.635 20.588 1.00 79.19 84 LYS A O 1
ATOM 688 N N . LEU A 1 85 ? 2.554 3.614 19.633 1.00 81.88 85 LEU A N 1
ATOM 689 C CA . LEU A 1 85 ? 1.343 3.643 18.805 1.00 81.88 85 LEU A CA 1
ATOM 690 C C . LEU A 1 85 ? 0.163 2.913 19.465 1.00 81.88 85 LEU A C 1
ATOM 692 O O . LEU A 1 85 ? 0.339 1.887 20.121 1.00 81.88 85 LEU A O 1
ATOM 696 N N . ASP A 1 86 ? -1.061 3.404 19.239 1.00 85.69 86 ASP A N 1
ATOM 697 C CA . ASP A 1 86 ? -2.282 2.647 19.567 1.00 85.69 86 ASP A CA 1
ATOM 698 C C . ASP A 1 86 ? -2.331 1.364 18.710 1.00 85.69 86 ASP A C 1
ATOM 700 O O . ASP A 1 86 ? -1.917 1.397 17.544 1.00 85.69 86 ASP A O 1
ATOM 704 N N . PRO A 1 87 ? -2.905 0.243 19.190 1.00 87.38 87 PRO A N 1
ATOM 705 C CA . PRO A 1 87 ? -3.015 -0.978 18.388 1.00 87.38 87 PRO A CA 1
ATOM 706 C C . PRO A 1 87 ? -3.701 -0.774 17.027 1.00 87.38 87 PRO A C 1
ATOM 708 O O . PRO A 1 87 ? -3.420 -1.491 16.066 1.00 87.38 87 PRO A O 1
ATOM 711 N N . LEU A 1 88 ? -4.595 0.218 16.910 1.00 88.00 88 LEU A N 1
ATOM 712 C CA . LEU A 1 88 ? -5.218 0.569 15.633 1.00 88.00 88 LEU A CA 1
ATOM 713 C C . LEU A 1 88 ? -4.241 1.252 14.665 1.00 88.00 88 LEU A C 1
ATOM 715 O O . LEU A 1 88 ? -4.342 1.057 13.456 1.00 88.00 88 LEU A O 1
ATOM 719 N N . GLU A 1 89 ? -3.329 2.073 15.173 1.00 87.31 89 GLU A N 1
ATOM 720 C CA . GLU A 1 89 ? -2.312 2.752 14.369 1.00 87.31 89 GLU A CA 1
ATOM 721 C C . GLU A 1 89 ? -1.218 1.778 13.942 1.00 87.31 89 GLU A C 1
ATOM 723 O O . GLU A 1 89 ? -0.829 1.779 12.776 1.00 87.31 89 GLU A O 1
ATOM 728 N N . GLN A 1 90 ? -0.825 0.866 14.830 1.00 88.56 90 GLN A N 1
ATOM 729 C CA . GLN A 1 90 ? 0.066 -0.244 14.504 1.00 88.56 90 GLN A CA 1
ATOM 730 C C . GLN A 1 90 ? -0.475 -1.083 13.336 1.00 88.56 90 GLN A C 1
ATOM 732 O O . GLN A 1 90 ? 0.233 -1.312 12.357 1.00 88.56 90 GLN A O 1
ATOM 737 N N . ALA A 1 91 ? -1.756 -1.465 13.379 1.00 90.81 91 ALA A N 1
ATOM 738 C CA . ALA A 1 91 ? -2.382 -2.218 12.293 1.00 90.81 91 ALA A CA 1
ATOM 739 C C . ALA A 1 91 ? -2.373 -1.456 10.954 1.00 90.81 91 ALA A C 1
ATOM 741 O O . ALA A 1 91 ? -2.258 -2.072 9.895 1.00 90.81 91 ALA A O 1
ATOM 742 N N . LYS A 1 92 ? -2.485 -0.119 10.978 1.00 90.69 92 LYS A N 1
ATOM 743 C CA . LYS A 1 92 ? -2.375 0.708 9.765 1.00 90.69 92 LYS A CA 1
ATOM 744 C C . LYS A 1 92 ? -0.960 0.696 9.209 1.00 90.69 92 LYS A C 1
ATOM 746 O O . LYS A 1 92 ? -0.814 0.519 8.005 1.00 90.69 92 LYS A O 1
ATOM 751 N N . VAL A 1 93 ? 0.049 0.870 10.064 1.00 89.94 93 VAL A N 1
ATOM 752 C CA . VAL A 1 93 ? 1.459 0.820 9.651 1.00 89.94 93 VAL A CA 1
ATOM 753 C C . VAL A 1 93 ? 1.758 -0.535 9.016 1.00 89.94 93 VAL A C 1
ATOM 755 O O . VAL A 1 93 ? 2.206 -0.572 7.876 1.00 89.94 93 VAL A O 1
ATOM 758 N N . ASP A 1 94 ? 1.393 -1.636 9.677 1.00 90.25 94 ASP A N 1
ATOM 759 C CA . ASP A 1 94 ? 1.621 -2.991 9.162 1.00 90.25 94 ASP A CA 1
ATOM 760 C C . ASP A 1 94 ? 0.914 -3.238 7.816 1.00 90.25 94 ASP A C 1
ATOM 762 O O . ASP A 1 94 ? 1.497 -3.823 6.899 1.00 90.25 94 ASP A O 1
ATOM 766 N N . LEU A 1 95 ? -0.327 -2.759 7.659 1.00 93.25 95 LEU A N 1
ATOM 767 C CA . LEU A 1 95 ? -1.063 -2.873 6.396 1.00 93.25 95 LEU A CA 1
ATOM 768 C C . LEU A 1 95 ? -0.435 -2.060 5.267 1.00 93.25 95 LEU A C 1
ATOM 770 O O . LEU A 1 95 ? -0.378 -2.540 4.135 1.00 93.25 95 LEU A O 1
ATOM 774 N N . VAL A 1 96 ? 0.019 -0.842 5.558 1.00 91.56 96 VAL A N 1
ATOM 775 C CA . VAL A 1 96 ? 0.696 0.007 4.573 1.00 91.56 96 VAL A CA 1
ATOM 776 C C . VAL A 1 96 ? 2.042 -0.604 4.195 1.00 91.56 96 VAL A C 1
ATOM 778 O O . VAL A 1 96 ? 2.332 -0.700 3.009 1.00 91.56 96 VAL A O 1
ATOM 781 N N . SER A 1 97 ? 2.819 -1.120 5.150 1.00 91.12 97 SER A N 1
ATOM 782 C CA . SER A 1 97 ? 4.077 -1.818 4.860 1.00 91.12 97 SER A CA 1
ATOM 783 C C . SER A 1 97 ? 3.859 -3.038 3.959 1.00 91.12 97 SER A C 1
ATOM 785 O O . SER A 1 97 ? 4.557 -3.199 2.958 1.00 91.12 97 SER A O 1
ATOM 787 N N . ALA A 1 98 ? 2.854 -3.869 4.255 1.00 93.81 98 ALA A N 1
ATOM 788 C CA . ALA A 1 98 ? 2.505 -5.014 3.414 1.00 93.81 98 ALA A CA 1
ATOM 789 C C . ALA A 1 98 ? 2.027 -4.590 2.013 1.00 93.81 98 ALA A C 1
ATOM 791 O O . ALA A 1 98 ? 2.336 -5.259 1.025 1.00 93.81 98 ALA A O 1
ATOM 792 N N . TYR A 1 99 ? 1.287 -3.483 1.909 1.00 94.25 99 TYR A N 1
ATOM 793 C CA . TYR A 1 99 ? 0.859 -2.918 0.628 1.00 94.25 99 TYR A CA 1
ATOM 794 C C . TYR A 1 99 ? 2.046 -2.439 -0.206 1.00 94.25 99 TYR A C 1
ATOM 796 O O . TYR A 1 99 ? 2.135 -2.778 -1.387 1.00 94.25 99 TYR A O 1
ATOM 804 N N . THR A 1 100 ? 2.971 -1.698 0.404 1.00 92.94 100 THR A N 1
ATOM 805 C CA . THR A 1 100 ? 4.169 -1.173 -0.256 1.00 92.94 100 THR A CA 1
ATOM 806 C C . THR A 1 100 ? 5.032 -2.302 -0.809 1.00 92.94 100 THR A C 1
ATOM 808 O O . THR A 1 100 ? 5.364 -2.279 -1.991 1.00 92.94 100 THR A O 1
ATOM 811 N N . LEU A 1 101 ? 5.308 -3.338 -0.007 1.00 93.06 101 LEU A N 1
ATOM 812 C CA . LEU A 1 101 ? 6.095 -4.499 -0.442 1.00 93.06 101 LEU A CA 1
ATOM 813 C C . LEU A 1 101 ? 5.456 -5.219 -1.636 1.00 93.06 101 LEU A C 1
ATOM 815 O O . LEU A 1 101 ? 6.120 -5.478 -2.637 1.00 93.06 101 LEU A O 1
ATOM 819 N N . ASN A 1 102 ? 4.153 -5.500 -1.567 1.00 93.75 102 ASN A N 1
ATOM 820 C CA . ASN A 1 102 ? 3.453 -6.160 -2.671 1.00 93.75 102 ASN A CA 1
ATOM 821 C C . ASN A 1 102 ? 3.356 -5.272 -3.921 1.00 93.75 102 ASN A C 1
ATOM 823 O O . ASN A 1 102 ? 3.371 -5.785 -5.038 1.00 93.75 102 ASN A O 1
ATOM 827 N N . SER A 1 103 ? 3.287 -3.950 -3.752 1.00 92.81 103 SER A N 1
ATOM 828 C CA . SER A 1 103 ? 3.278 -2.996 -4.867 1.00 92.81 103 SER A CA 1
ATOM 829 C C . SER A 1 103 ? 4.645 -2.903 -5.549 1.00 92.81 103 SER A C 1
ATOM 831 O O . SER A 1 103 ? 4.715 -2.903 -6.773 1.00 92.81 103 SER A O 1
ATOM 833 N N . MET A 1 104 ? 5.741 -2.904 -4.788 1.00 92.31 104 MET A N 1
ATOM 834 C CA . MET A 1 104 ? 7.096 -2.985 -5.351 1.00 92.31 104 MET A CA 1
ATOM 835 C C . MET A 1 104 ? 7.314 -4.300 -6.088 1.00 92.31 104 MET A C 1
ATOM 837 O O . MET A 1 104 ? 7.865 -4.316 -7.184 1.00 92.31 104 MET A O 1
ATOM 841 N N . PHE A 1 105 ? 6.818 -5.400 -5.525 1.00 93.94 105 PHE A N 1
ATOM 842 C CA . PHE A 1 105 ? 6.890 -6.696 -6.180 1.00 93.94 105 PHE A CA 1
ATOM 843 C C . PHE A 1 105 ? 6.071 -6.736 -7.481 1.00 93.94 105 PHE A C 1
ATOM 845 O O . PHE A 1 105 ? 6.494 -7.335 -8.465 1.00 93.94 105 PHE A O 1
ATOM 852 N N . TRP A 1 106 ? 4.929 -6.042 -7.533 1.00 93.31 106 TRP A N 1
ATOM 853 C CA . TRP A 1 106 ? 4.165 -5.857 -8.769 1.00 93.31 106 TRP A CA 1
ATOM 854 C C . TRP A 1 106 ? 4.977 -5.123 -9.842 1.00 93.31 106 TRP A C 1
ATOM 856 O O . TRP A 1 106 ? 4.986 -5.549 -10.996 1.00 93.31 106 TRP A O 1
ATOM 866 N N . VAL A 1 107 ? 5.661 -4.036 -9.467 1.00 93.19 107 VAL A N 1
ATOM 867 C CA . VAL A 1 107 ? 6.547 -3.287 -10.373 1.00 93.19 107 VAL A CA 1
ATOM 868 C C . VAL A 1 107 ? 7.691 -4.177 -10.856 1.00 93.19 107 VAL A C 1
ATOM 870 O O . VAL A 1 107 ? 7.943 -4.227 -12.053 1.00 93.19 107 VAL A O 1
ATOM 873 N N . TYR A 1 108 ? 8.311 -4.953 -9.965 1.00 93.69 108 TYR A N 1
ATOM 874 C CA . TYR A 1 108 ? 9.351 -5.920 -10.324 1.00 93.69 108 TYR A CA 1
ATOM 875 C C . TYR A 1 108 ? 8.866 -6.958 -11.347 1.00 93.69 108 TYR A C 1
ATOM 877 O O . TYR A 1 108 ? 9.530 -7.202 -12.347 1.00 93.69 108 TYR A O 1
ATOM 885 N N . LEU A 1 109 ? 7.681 -7.544 -11.159 1.00 93.50 109 LEU A N 1
ATOM 886 C CA . LEU A 1 109 ? 7.130 -8.477 -12.147 1.00 93.50 109 LEU A CA 1
ATOM 887 C C . LEU A 1 109 ? 6.909 -7.804 -13.506 1.00 93.50 109 LEU A C 1
ATOM 889 O O . LEU A 1 109 ? 7.210 -8.401 -14.538 1.00 93.50 109 LEU A O 1
ATOM 893 N N . ALA A 1 110 ? 6.431 -6.556 -13.498 1.00 90.88 110 ALA A N 1
ATOM 894 C CA . ALA A 1 110 ? 6.231 -5.786 -14.718 1.00 90.88 110 ALA A CA 1
ATOM 895 C C . ALA A 1 110 ? 7.554 -5.514 -15.457 1.00 90.88 110 ALA A C 1
ATOM 897 O O . ALA A 1 110 ? 7.573 -5.612 -16.682 1.00 90.88 110 ALA A O 1
ATOM 898 N N . THR A 1 111 ? 8.660 -5.247 -14.749 1.00 90.75 111 THR A N 1
ATOM 899 C CA . THR A 1 111 ? 9.982 -5.063 -15.382 1.00 90.75 111 THR A CA 1
ATOM 900 C C . THR A 1 111 ? 10.576 -6.370 -15.907 1.00 90.75 111 THR A C 1
ATOM 902 O O . THR A 1 111 ? 11.294 -6.354 -16.900 1.00 90.75 111 THR A O 1
ATOM 905 N N . GLN A 1 112 ? 10.225 -7.514 -15.313 1.00 92.12 112 GLN A N 1
ATOM 906 C CA . GLN A 1 112 ? 10.583 -8.845 -15.827 1.00 92.12 112 GLN A CA 1
ATOM 907 C C . GLN A 1 112 ? 9.699 -9.304 -17.004 1.00 92.12 112 GLN A C 1
ATOM 909 O O . GLN A 1 112 ? 9.838 -10.430 -17.481 1.00 92.12 112 GLN A O 1
ATOM 914 N N . GLY A 1 113 ? 8.748 -8.477 -17.456 1.00 90.12 113 GLY A N 1
ATOM 915 C CA . GLY A 1 113 ? 7.809 -8.829 -18.526 1.00 90.12 113 GLY A CA 1
ATOM 916 C C . GLY A 1 113 ? 6.748 -9.861 -18.122 1.00 90.12 113 GLY A C 1
ATOM 917 O O . GLY A 1 113 ? 6.017 -10.364 -18.975 1.00 90.12 113 GLY A O 1
ATOM 918 N N . VAL A 1 114 ? 6.626 -10.179 -16.829 1.00 91.75 114 VAL A N 1
ATOM 919 C CA . VAL A 1 114 ? 5.607 -11.094 -16.304 1.00 91.75 114 VAL A CA 1
ATOM 920 C C . VAL A 1 114 ? 4.336 -10.307 -16.026 1.00 91.75 114 VAL A C 1
ATOM 922 O O . VAL A 1 114 ? 4.363 -9.316 -15.304 1.00 91.75 114 VAL A O 1
ATOM 925 N N . ASN A 1 115 ? 3.191 -10.762 -16.544 1.00 90.12 115 ASN A N 1
ATOM 926 C CA . ASN A 1 115 ? 1.917 -10.093 -16.295 1.00 90.12 115 ASN A CA 1
ATOM 927 C C . ASN A 1 115 ? 1.500 -10.244 -14.815 1.00 90.12 115 ASN A C 1
ATOM 929 O O . ASN A 1 115 ? 1.080 -11.326 -14.389 1.00 90.12 115 ASN A O 1
ATOM 933 N N . PRO A 1 116 ? 1.513 -9.163 -14.019 1.00 86.56 116 PRO A N 1
ATOM 934 C CA . PRO A 1 116 ? 1.226 -9.253 -12.591 1.00 86.56 116 PRO A CA 1
ATOM 935 C C . PRO A 1 116 ? -0.251 -9.564 -12.289 1.00 86.56 116 PRO A C 1
ATOM 937 O O . PRO A 1 116 ? -0.589 -9.959 -11.174 1.00 86.56 116 PRO A O 1
ATOM 940 N N . LYS A 1 117 ? -1.151 -9.440 -13.278 1.00 86.38 117 LYS A N 1
ATOM 941 C CA . LYS A 1 117 ? -2.574 -9.795 -13.129 1.00 86.38 117 LYS A CA 1
ATOM 942 C C . LYS A 1 117 ? -2.816 -11.301 -13.049 1.00 86.38 117 LYS A C 1
ATOM 944 O O . LYS A 1 117 ? -3.832 -11.703 -12.480 1.00 86.38 117 LYS A O 1
ATOM 949 N N . GLU A 1 118 ? -1.922 -12.092 -13.630 1.00 88.44 118 GLU A N 1
ATOM 950 C CA . GLU A 1 118 ? -1.966 -13.560 -13.618 1.00 88.44 118 GLU A CA 1
ATOM 951 C C . GLU A 1 118 ? -1.161 -14.139 -12.449 1.00 88.44 118 GLU A C 1
ATOM 953 O O . GLU A 1 118 ? -1.333 -15.297 -12.077 1.00 88.44 118 GLU A O 1
ATOM 958 N N . HIS A 1 119 ? -0.328 -13.312 -11.817 1.00 91.75 119 HIS A N 1
ATOM 959 C CA . HIS A 1 119 ? 0.487 -13.699 -10.681 1.00 91.75 119 HIS A CA 1
ATOM 960 C C . HIS A 1 119 ? -0.315 -13.664 -9.354 1.00 91.75 119 HIS A C 1
ATOM 962 O O . HIS A 1 119 ? -1.154 -12.775 -9.152 1.00 91.75 119 HIS A O 1
ATOM 968 N N . PRO A 1 120 ? -0.027 -14.561 -8.384 1.00 92.12 120 PRO A N 1
ATOM 969 C CA . PRO A 1 120 ? -0.646 -14.570 -7.049 1.00 92.12 120 PRO A CA 1
ATOM 970 C C . PRO A 1 120 ? -0.578 -13.246 -6.269 1.00 92.12 120 PRO A C 1
ATOM 972 O O . PRO A 1 120 ? -1.369 -13.026 -5.355 1.00 92.12 120 PRO A O 1
ATOM 975 N N . VAL A 1 121 ? 0.307 -12.323 -6.662 1.00 92.00 121 VAL A N 1
ATOM 976 C CA . VAL A 1 121 ? 0.422 -10.974 -6.071 1.00 92.00 121 VAL A CA 1
ATOM 977 C C . VAL A 1 121 ? -0.906 -10.207 -6.111 1.00 92.00 121 VAL A C 1
ATOM 979 O O . VAL A 1 121 ? -1.214 -9.428 -5.211 1.00 92.00 121 VAL A O 1
ATOM 982 N N . LYS A 1 122 ? -1.757 -10.464 -7.113 1.00 90.62 122 LYS A N 1
ATOM 983 C CA . LYS A 1 122 ? -3.098 -9.874 -7.183 1.00 90.62 122 LYS A CA 1
ATOM 984 C C . LYS A 1 122 ? -3.973 -10.292 -5.997 1.00 90.62 122 LYS A C 1
ATOM 986 O O . LYS A 1 122 ? -4.726 -9.470 -5.480 1.00 90.62 122 LYS A O 1
ATOM 991 N N . GLN A 1 123 ? -3.877 -11.551 -5.569 1.00 93.69 123 GLN A N 1
ATOM 992 C CA . GLN A 1 123 ? -4.625 -12.064 -4.419 1.00 93.69 123 GLN A CA 1
ATOM 993 C C . GLN A 1 123 ? -4.108 -11.447 -3.115 1.00 93.69 123 GLN A C 1
ATOM 995 O O . GLN A 1 123 ? -4.905 -11.101 -2.247 1.00 93.69 123 GLN A O 1
ATOM 1000 N N . GLU A 1 124 ? -2.793 -11.238 -3.009 1.00 93.69 124 GLU A N 1
ATOM 1001 C CA . GLU A 1 124 ? -2.169 -10.548 -1.874 1.00 93.69 124 GLU A CA 1
ATOM 1002 C C . GLU A 1 124 ? -2.669 -9.105 -1.735 1.00 93.69 124 GLU A C 1
ATOM 1004 O O . GLU A 1 124 ? -3.084 -8.689 -0.650 1.00 93.69 124 GLU A O 1
ATOM 1009 N N . LEU A 1 125 ? -2.736 -8.362 -2.843 1.00 92.75 125 LEU A N 1
ATOM 1010 C CA . LEU A 1 125 ? -3.301 -7.010 -2.849 1.00 92.75 125 LEU A CA 1
ATOM 1011 C C . LEU A 1 125 ? -4.782 -6.999 -2.456 1.00 92.75 125 LEU A C 1
ATOM 1013 O O . LEU A 1 125 ? -5.211 -6.125 -1.701 1.00 92.75 125 LEU A O 1
ATOM 1017 N N . GLU A 1 126 ? -5.566 -7.969 -2.925 1.00 94.19 126 GLU A N 1
ATOM 1018 C CA . GLU A 1 126 ? -6.980 -8.065 -2.557 1.00 94.19 126 GLU A CA 1
ATOM 1019 C C . GLU A 1 126 ? -7.161 -8.387 -1.070 1.00 94.19 126 GLU A C 1
ATOM 1021 O O . GLU A 1 126 ? -7.965 -7.758 -0.381 1.00 94.19 126 GLU A O 1
ATOM 1026 N N . ARG A 1 127 ? -6.335 -9.288 -0.531 1.00 95.12 127 ARG A N 1
ATOM 1027 C CA . ARG A 1 127 ? -6.312 -9.601 0.898 1.00 95.12 127 ARG A CA 1
ATOM 1028 C C . ARG A 1 127 ? -6.012 -8.358 1.738 1.00 95.12 127 ARG A C 1
ATOM 1030 O O . ARG A 1 127 ? -6.689 -8.109 2.735 1.00 95.12 127 ARG A O 1
ATOM 1037 N N . ILE A 1 128 ? -5.046 -7.544 1.317 1.00 95.19 128 ILE A N 1
ATOM 1038 C CA . ILE A 1 128 ? -4.715 -6.281 1.989 1.00 95.19 128 ILE A CA 1
ATOM 1039 C C . ILE A 1 128 ? -5.892 -5.302 1.945 1.00 95.19 128 ILE A C 1
ATOM 1041 O O . ILE A 1 128 ? -6.209 -4.697 2.971 1.00 95.19 128 ILE A O 1
ATOM 1045 N N . ARG A 1 129 ? -6.589 -5.171 0.807 1.00 94.00 129 ARG A N 1
ATOM 1046 C CA . ARG A 1 129 ? -7.782 -4.308 0.699 1.00 94.00 129 ARG A CA 1
ATOM 1047 C C . ARG A 1 129 ? -8.874 -4.707 1.684 1.00 94.00 129 ARG A C 1
ATOM 1049 O O . ARG A 1 129 ? -9.440 -3.833 2.342 1.00 94.00 129 ARG A O 1
ATOM 1056 N N . VAL A 1 130 ? -9.138 -6.005 1.829 1.00 96.38 130 VAL A N 1
ATOM 1057 C CA . VAL A 1 130 ? -10.107 -6.521 2.808 1.00 96.38 130 VAL A CA 1
ATOM 1058 C C . VAL A 1 130 ? -9.731 -6.082 4.225 1.00 96.38 130 VAL A C 1
ATOM 1060 O O . VAL A 1 130 ? -10.571 -5.548 4.954 1.00 96.38 130 VAL A O 1
ATOM 1063 N N . TYR A 1 131 ? -8.462 -6.222 4.612 1.00 94.25 131 TYR A N 1
ATOM 1064 C CA . TYR A 1 131 ? -8.006 -5.805 5.939 1.00 94.25 131 TYR A CA 1
ATOM 1065 C C . TYR A 1 131 ? -8.002 -4.283 6.133 1.00 94.25 131 TYR A C 1
ATOM 1067 O O . TYR A 1 131 ? -8.385 -3.807 7.203 1.00 94.25 131 TYR A O 1
ATOM 1075 N N . MET A 1 132 ? -7.663 -3.497 5.108 1.00 92.75 132 MET A N 1
ATOM 1076 C CA . MET A 1 132 ? -7.796 -2.036 5.158 1.00 92.75 132 MET A CA 1
ATOM 1077 C C . MET A 1 132 ? -9.251 -1.608 5.368 1.00 92.75 132 MET A C 1
ATOM 1079 O O . MET A 1 132 ? -9.520 -0.730 6.189 1.00 92.75 132 MET A O 1
ATOM 1083 N N . ASN A 1 133 ? -10.200 -2.247 4.681 1.00 94.12 133 ASN A N 1
ATOM 1084 C CA . ASN A 1 133 ? -11.627 -1.997 4.887 1.00 94.12 133 ASN A CA 1
ATOM 1085 C C . ASN A 1 133 ? -12.059 -2.380 6.304 1.00 94.12 133 ASN A C 1
ATOM 1087 O O . ASN A 1 133 ? -12.785 -1.627 6.948 1.00 94.12 133 ASN A O 1
ATOM 1091 N N . ARG A 1 134 ? -11.529 -3.479 6.850 1.00 93.06 134 ARG A N 1
ATOM 1092 C CA . ARG A 1 134 ? -11.798 -3.870 8.236 1.00 93.06 134 ARG A CA 1
ATOM 1093 C C . ARG A 1 134 ? -11.297 -2.840 9.250 1.00 93.06 134 ARG A C 1
ATOM 1095 O O . ARG A 1 134 ? -12.011 -2.524 10.202 1.00 93.06 134 ARG A O 1
ATOM 1102 N N . VAL A 1 135 ? -10.102 -2.288 9.045 1.00 91.88 135 VAL A N 1
ATOM 1103 C CA . VAL A 1 135 ? -9.567 -1.206 9.886 1.00 91.88 135 VAL A CA 1
ATOM 1104 C C . VAL A 1 135 ? -10.441 0.046 9.789 1.00 91.88 135 VAL A C 1
ATOM 1106 O O . VAL A 1 135 ? -10.740 0.654 10.821 1.00 91.88 135 VAL A O 1
ATOM 1109 N N . LYS A 1 136 ? -10.916 0.408 8.590 1.00 91.12 136 LYS A N 1
ATOM 1110 C CA . LYS A 1 136 ? -11.865 1.520 8.401 1.00 91.12 136 LYS A CA 1
ATOM 1111 C C . LYS A 1 136 ? -13.165 1.289 9.170 1.00 91.12 136 LYS A C 1
ATOM 1113 O O . LYS A 1 136 ? -13.508 2.113 10.010 1.00 91.12 136 LYS A O 1
ATOM 1118 N N . GLU A 1 137 ? -13.798 0.124 9.016 1.00 91.56 137 GLU A N 1
ATOM 1119 C CA . GLU A 1 137 ? -15.018 -0.233 9.755 1.00 91.56 137 GLU A CA 1
ATOM 1120 C C . GLU A 1 137 ? -14.850 -0.110 11.274 1.00 91.56 137 GLU A C 1
ATOM 1122 O O . GLU A 1 137 ? -15.742 0.378 11.965 1.00 91.56 137 GLU A O 1
ATOM 1127 N N . ILE A 1 138 ? -13.725 -0.582 11.822 1.00 90.44 138 ILE A N 1
ATOM 1128 C CA . ILE A 1 138 ? -13.443 -0.491 13.262 1.00 90.44 138 ILE A CA 1
ATOM 1129 C C . ILE A 1 138 ? -13.291 0.973 13.682 1.00 90.44 138 ILE A C 1
ATOM 1131 O O . ILE A 1 138 ? -13.805 1.376 14.728 1.00 90.44 138 ILE A O 1
ATOM 1135 N N . THR A 1 139 ? -12.611 1.772 12.863 1.00 88.50 139 THR A N 1
ATOM 1136 C CA . THR A 1 139 ? -12.414 3.203 13.112 1.00 88.50 139 THR A CA 1
ATOM 1137 C C . THR A 1 139 ? -13.751 3.950 13.096 1.00 88.50 139 THR A C 1
ATOM 1139 O O . THR A 1 139 ? -14.008 4.773 13.973 1.00 88.50 139 THR A O 1
ATOM 1142 N N . ASP A 1 140 ? -14.638 3.615 12.163 1.00 87.44 140 ASP A N 1
ATOM 1143 C CA . ASP A 1 140 ? -15.954 4.244 12.027 1.00 87.44 140 ASP A CA 1
ATOM 1144 C C . ASP A 1 140 ? -16.906 3.807 13.144 1.00 87.44 140 ASP A C 1
ATOM 1146 O O . ASP A 1 140 ? -17.592 4.638 13.739 1.00 87.44 140 ASP A O 1
ATOM 1150 N N . LYS A 1 141 ? -16.870 2.530 13.544 1.00 86.75 141 LYS A N 1
ATOM 1151 C CA . LYS A 1 141 ? -17.588 2.029 14.731 1.00 86.75 141 LYS A CA 1
ATOM 1152 C C . LYS A 1 141 ? -17.142 2.726 16.016 1.00 86.75 141 LYS A C 1
ATOM 1154 O O . LYS A 1 141 ? -17.974 2.961 16.889 1.00 86.75 141 LYS A O 1
ATOM 1159 N N . LYS A 1 142 ? -15.854 3.070 16.147 1.00 81.31 142 LYS A N 1
ATOM 1160 C CA . LYS A 1 142 ? -15.358 3.870 17.282 1.00 81.31 142 LYS A CA 1
ATOM 1161 C C . LYS A 1 142 ? -15.930 5.297 17.273 1.00 81.31 142 LYS A C 1
ATOM 1163 O O . LYS A 1 142 ? -16.139 5.847 18.351 1.00 81.31 142 LYS A O 1
ATOM 1168 N N . LYS A 1 143 ? -16.195 5.874 16.095 1.00 80.25 143 LYS A N 1
ATOM 1169 C CA . LYS A 1 143 ? -16.747 7.232 15.915 1.00 80.25 143 LYS A CA 1
ATOM 1170 C C . LYS A 1 143 ? -18.280 7.297 15.949 1.00 80.25 143 LYS A C 1
ATOM 1172 O O . LYS A 1 143 ? -18.830 8.378 16.134 1.00 80.25 143 LYS A O 1
ATOM 1177 N N . ALA A 1 144 ? -18.967 6.172 15.761 1.00 78.06 144 ALA A N 1
ATOM 1178 C CA . ALA A 1 144 ? -20.424 6.115 15.734 1.00 78.06 144 ALA A CA 1
ATOM 1179 C C . ALA A 1 144 ? -21.053 6.547 17.072 1.00 78.06 144 ALA A C 1
ATOM 1181 O O . ALA A 1 144 ? -20.561 6.211 18.154 1.00 78.06 144 ALA A O 1
ATOM 1182 N N . ALA A 1 145 ? -22.177 7.266 16.988 1.00 74.25 145 ALA A N 1
ATOM 1183 C CA . ALA A 1 145 ? -22.946 7.687 18.153 1.00 74.25 145 ALA A CA 1
ATOM 1184 C C . ALA A 1 145 ? -23.397 6.461 18.964 1.00 74.25 145 ALA A C 1
ATOM 1186 O O . ALA A 1 145 ? -24.046 5.550 18.446 1.00 74.25 145 ALA A O 1
ATOM 1187 N N . LYS A 1 146 ? -23.042 6.427 20.250 1.00 80.06 146 LYS A N 1
ATOM 1188 C CA . LYS A 1 146 ? -23.451 5.357 21.163 1.00 80.06 146 LYS A CA 1
ATOM 1189 C C . LYS A 1 146 ? -24.791 5.726 21.791 1.00 80.06 146 LYS A C 1
ATOM 1191 O O . LYS A 1 146 ? -24.934 6.813 22.340 1.00 80.06 146 LYS A O 1
ATOM 1196 N N . LEU A 1 147 ? -25.757 4.810 21.739 1.00 80.38 147 LEU A N 1
ATOM 1197 C CA . LEU A 1 147 ? -27.013 4.960 22.474 1.00 80.38 147 LEU A CA 1
ATOM 1198 C C . LEU A 1 147 ? -26.741 4.909 23.982 1.00 80.38 147 LEU A C 1
ATOM 1200 O O . LEU A 1 147 ? -26.094 3.975 24.469 1.00 80.38 147 LEU A O 1
ATOM 1204 N N . ASP A 1 148 ? -27.270 5.884 24.720 1.00 84.19 148 ASP A N 1
ATOM 1205 C CA . ASP A 1 148 ? -27.247 5.865 26.180 1.00 84.19 148 ASP A CA 1
ATOM 1206 C C . ASP A 1 148 ? -28.219 4.790 26.690 1.00 84.19 148 ASP A C 1
ATOM 1208 O O . ASP A 1 148 ? -29.439 4.973 26.760 1.00 84.19 148 ASP A O 1
ATOM 1212 N N . ARG A 1 149 ? -27.653 3.633 27.050 1.00 88.88 149 ARG A N 1
ATOM 1213 C CA . ARG A 1 149 ? -28.399 2.506 27.627 1.00 88.88 149 ARG A CA 1
ATOM 1214 C C . ARG A 1 149 ? -29.110 2.892 28.927 1.00 88.88 149 ARG A C 1
ATOM 1216 O O . ARG A 1 149 ? -30.170 2.341 29.220 1.00 88.88 149 ARG A O 1
ATOM 1223 N N . GLY A 1 150 ? -28.550 3.827 29.693 1.00 86.69 150 GLY A N 1
ATOM 1224 C CA . GLY A 1 150 ? -29.147 4.346 30.918 1.00 86.69 150 GLY A CA 1
ATOM 1225 C C . GLY A 1 150 ? -30.405 5.161 30.627 1.00 86.69 150 GLY A C 1
ATOM 1226 O O . GLY A 1 150 ? -31.447 4.909 31.236 1.00 86.69 150 GLY A O 1
ATOM 1227 N N . ALA A 1 151 ? -30.343 6.074 29.656 1.00 86.44 151 ALA A N 1
ATOM 1228 C CA . ALA A 1 151 ? -31.512 6.828 29.199 1.00 86.44 151 ALA A CA 1
ATOM 1229 C C . ALA A 1 151 ? -32.604 5.903 28.635 1.00 86.44 151 ALA A C 1
ATOM 1231 O O . ALA A 1 151 ? -33.758 5.997 29.051 1.00 86.44 151 ALA A O 1
ATOM 1232 N N . ALA A 1 152 ? -32.241 4.942 27.779 1.00 89.06 152 ALA A N 1
ATOM 1233 C CA . ALA A 1 152 ? -33.178 3.945 27.253 1.00 89.06 152 ALA A CA 1
ATOM 1234 C C . ALA A 1 152 ? -33.863 3.142 28.375 1.00 89.06 152 ALA A C 1
ATOM 1236 O O . ALA A 1 152 ? -35.081 2.966 28.362 1.00 89.06 152 ALA A O 1
ATOM 1237 N N . SER A 1 153 ? -33.107 2.720 29.396 1.00 88.50 153 SER A N 1
ATOM 1238 C CA . SER A 1 153 ? -33.671 2.011 30.551 1.00 88.50 153 SER A CA 1
ATOM 1239 C C . SER A 1 153 ? -34.650 2.875 31.354 1.00 88.50 153 SER A C 1
ATOM 1241 O O . SER A 1 153 ? -35.679 2.374 31.809 1.00 88.50 153 SER A O 1
AT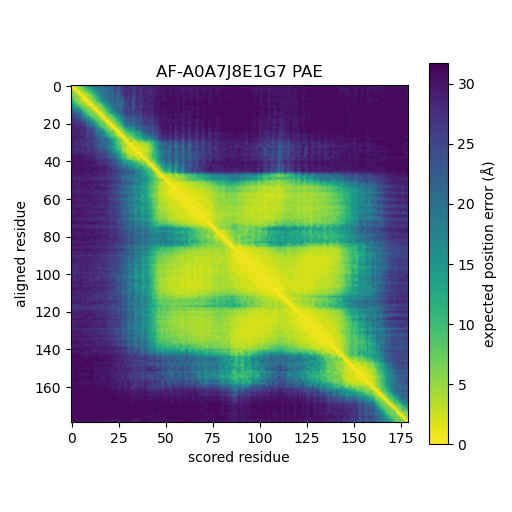OM 1243 N N . ARG A 1 154 ? -34.366 4.177 31.503 1.00 92.38 154 ARG A N 1
ATOM 1244 C CA . ARG A 1 154 ? -35.267 5.131 32.169 1.00 92.38 154 ARG A CA 1
ATOM 1245 C C . ARG A 1 154 ? -36.567 5.313 31.393 1.00 92.38 154 ARG A C 1
ATOM 1247 O O . ARG A 1 154 ? -37.624 5.276 32.014 1.00 92.38 154 ARG A O 1
ATOM 1254 N N . PHE A 1 155 ? -36.503 5.444 30.067 1.00 90.75 155 PHE A N 1
ATOM 1255 C CA . PHE A 1 155 ? -37.703 5.540 29.231 1.00 90.75 155 PHE A CA 1
ATOM 1256 C C . PHE A 1 155 ? -38.597 4.307 29.380 1.00 90.75 155 PHE A C 1
ATOM 1258 O O . PHE A 1 155 ? -39.793 4.447 29.620 1.00 90.75 155 PHE A O 1
ATOM 1265 N N . VAL A 1 156 ? -38.011 3.107 29.337 1.00 91.56 156 VAL A N 1
ATOM 1266 C CA . VAL A 1 156 ? -38.751 1.848 29.509 1.00 91.56 156 VAL A CA 1
ATOM 1267 C C . VAL A 1 156 ? -39.367 1.741 30.908 1.00 91.56 156 VAL A C 1
ATOM 1269 O O . VAL A 1 156 ? -40.548 1.430 31.033 1.00 91.56 156 VAL A O 1
ATOM 1272 N N . LYS A 1 157 ? -38.608 2.052 31.969 1.00 89.25 157 LYS A N 1
ATOM 1273 C CA . LYS A 1 157 ? -39.129 2.026 33.348 1.00 89.25 157 LYS A CA 1
ATOM 1274 C C . LYS A 1 157 ? -40.263 3.021 33.574 1.00 89.25 157 LYS A C 1
ATOM 1276 O O . LYS A 1 157 ? -41.197 2.697 34.295 1.00 89.25 157 LYS A O 1
ATOM 1281 N N . ASN A 1 158 ? -40.175 4.210 32.984 1.00 88.25 158 ASN A N 1
ATOM 1282 C CA . ASN A 1 158 ? -41.215 5.224 33.120 1.00 88.25 158 ASN A CA 1
ATOM 1283 C C . ASN A 1 158 ? -42.478 4.853 32.327 1.00 88.25 158 ASN A C 1
ATOM 1285 O O . ASN A 1 158 ? -43.581 5.101 32.795 1.00 88.25 158 ASN A O 1
ATOM 1289 N N . ALA A 1 159 ? -42.326 4.224 31.157 1.00 88.75 159 ALA A N 1
ATOM 1290 C CA . ALA A 1 159 ? -43.450 3.755 30.345 1.00 88.75 159 ALA A CA 1
ATOM 1291 C C . ALA A 1 159 ? -44.206 2.572 30.980 1.00 88.75 159 ALA A C 1
ATOM 1293 O O . ALA A 1 159 ? -45.413 2.458 30.809 1.00 88.75 159 ALA A O 1
ATOM 1294 N N . LEU A 1 160 ? -43.505 1.710 31.724 1.00 85.75 160 LEU A N 1
ATOM 1295 C CA . LEU A 1 160 ? -44.082 0.572 32.456 1.00 85.75 160 LEU A CA 1
ATOM 1296 C C . LEU A 1 160 ? -44.532 0.931 33.882 1.00 85.75 160 LEU A C 1
ATOM 1298 O O . LEU A 1 160 ? -44.920 0.050 34.648 1.00 85.75 160 LEU A O 1
ATOM 1302 N N . TRP A 1 161 ? -44.432 2.201 34.281 1.00 85.25 161 TRP A N 1
ATOM 1303 C CA . TRP A 1 161 ? -44.807 2.616 35.624 1.00 85.25 161 TRP A CA 1
ATOM 1304 C C . TRP A 1 161 ? -46.328 2.728 35.752 1.00 85.25 161 TRP A C 1
AT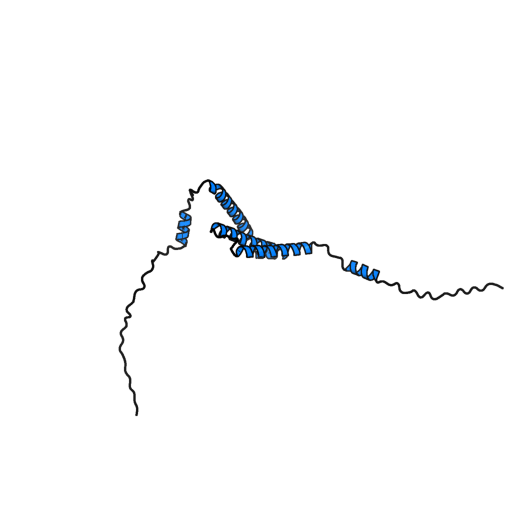OM 1306 O O . TRP A 1 161 ? -46.945 3.656 35.230 1.00 85.25 161 TRP A O 1
ATOM 1316 N N . GLU A 1 162 ? -46.929 1.823 36.521 1.00 77.69 162 GLU A N 1
ATOM 1317 C CA . GLU A 1 162 ? -48.327 1.931 36.930 1.00 77.69 162 GLU A CA 1
ATOM 1318 C C . GLU A 1 162 ? -48.441 2.664 38.280 1.00 77.69 162 GLU A C 1
ATOM 1320 O O . GLU A 1 162 ? -47.784 2.288 39.262 1.00 77.69 162 GLU A O 1
ATOM 1325 N N . PRO A 1 163 ? -49.275 3.716 38.390 1.00 74.81 163 PRO A N 1
ATOM 1326 C CA . PRO A 1 163 ? -49.535 4.354 39.670 1.00 74.81 163 PRO A CA 1
ATOM 1327 C C . PRO A 1 163 ? -50.284 3.380 40.586 1.00 74.81 163 PRO A C 1
ATOM 1329 O O . PRO A 1 163 ? -51.398 2.957 40.282 1.00 74.81 163 PRO A O 1
ATOM 1332 N N . LYS A 1 164 ? -49.692 3.050 41.745 1.00 69.56 164 LYS A N 1
ATOM 1333 C CA . LYS A 1 164 ? -50.378 2.256 42.776 1.00 69.56 164 LYS A CA 1
ATOM 1334 C C . LYS A 1 164 ? -51.731 2.904 43.109 1.00 69.56 164 LYS A C 1
ATOM 1336 O O . LYS A 1 164 ? -51.744 4.105 43.406 1.00 69.56 164 LYS A O 1
ATOM 1341 N N . PRO A 1 165 ? -52.848 2.150 43.112 1.00 62.34 165 PRO A N 1
ATOM 1342 C CA . PRO A 1 165 ? -54.144 2.707 43.466 1.00 62.34 165 PRO A CA 1
ATOM 1343 C C . PRO A 1 165 ? -54.074 3.235 44.899 1.00 62.34 165 PRO A C 1
ATOM 1345 O O . PRO A 1 165 ? -53.843 2.491 45.855 1.00 62.34 165 PRO A O 1
ATOM 1348 N N . LYS A 1 166 ? -54.233 4.553 45.053 1.00 53.38 166 LYS A N 1
ATOM 1349 C CA . LYS A 1 166 ? -54.427 5.169 46.363 1.00 53.38 166 LYS A CA 1
ATOM 1350 C C . LYS A 1 166 ? -55.765 4.666 46.892 1.00 53.38 166 LYS A C 1
ATOM 1352 O O . LYS A 1 166 ? -56.811 5.076 46.396 1.00 53.38 166 LYS A O 1
ATOM 1357 N N . ASN A 1 167 ? -55.728 3.795 47.897 1.00 54.12 167 ASN A N 1
ATOM 1358 C CA . ASN A 1 167 ? -56.895 3.473 48.710 1.00 54.12 167 ASN A CA 1
ATOM 1359 C C . ASN A 1 167 ? -57.373 4.765 49.387 1.00 54.12 167 ASN A C 1
ATOM 1361 O O . ASN A 1 167 ? -56.882 5.148 50.446 1.00 54.12 167 ASN A O 1
ATOM 1365 N N . VAL A 1 168 ? -58.310 5.461 48.746 1.00 50.34 168 VAL A N 1
ATOM 1366 C CA . VAL A 1 168 ? -59.111 6.519 49.359 1.00 50.34 168 VAL A CA 1
ATOM 1367 C C . VAL A 1 168 ? -60.062 5.852 50.348 1.00 50.34 168 VAL A C 1
ATOM 1369 O O . VAL A 1 168 ? -61.192 5.491 50.020 1.00 50.34 168 VAL A O 1
ATOM 1372 N N . SER A 1 169 ? -59.587 5.641 51.576 1.00 45.69 169 SER A N 1
ATOM 1373 C CA . SER A 1 169 ? -60.462 5.367 52.708 1.00 45.69 169 SER A CA 1
ATOM 1374 C C . SER A 1 169 ? -61.383 6.576 52.892 1.00 45.69 169 SER A C 1
ATOM 1376 O O . SER A 1 169 ? -60.962 7.687 53.209 1.00 45.69 169 SER A O 1
ATOM 1378 N N . LYS A 1 170 ? -62.665 6.347 52.602 1.00 43.88 170 LYS A N 1
ATOM 1379 C CA . LYS A 1 170 ? -63.775 7.290 52.744 1.00 43.88 170 LYS A CA 1
ATOM 1380 C C . LYS A 1 170 ? -63.763 7.929 54.137 1.00 43.88 170 LYS A C 1
ATOM 1382 O O . LYS A 1 170 ? -64.086 7.267 55.120 1.00 43.88 170 LYS A O 1
ATOM 1387 N N . VAL A 1 171 ? -63.473 9.226 54.216 1.00 44.00 171 VAL A N 1
ATOM 1388 C CA . VAL A 1 171 ? -63.823 10.046 55.382 1.00 44.00 171 VAL A CA 1
ATOM 1389 C C . VAL A 1 171 ? -65.308 10.386 55.245 1.00 44.00 171 VAL A C 1
ATOM 1391 O O . VAL A 1 171 ? -65.698 11.214 54.426 1.00 44.00 171 VAL A O 1
ATOM 1394 N N . ALA A 1 172 ? -66.151 9.673 55.992 1.00 43.50 172 ALA A N 1
ATOM 1395 C CA . ALA A 1 172 ? -67.586 9.915 56.048 1.00 43.50 172 ALA A CA 1
ATOM 1396 C C . ALA A 1 172 ? -67.871 11.237 56.781 1.00 43.50 172 ALA A C 1
ATOM 1398 O O . ALA A 1 172 ? -67.598 11.379 57.973 1.00 43.50 172 ALA A O 1
ATOM 1399 N N . SER A 1 173 ? -68.452 12.198 56.066 1.00 43.75 173 SER A N 1
ATOM 1400 C CA . SER A 1 173 ? -68.992 13.441 56.611 1.00 43.75 173 SER A CA 1
ATOM 1401 C C . SER A 1 173 ? -70.205 13.150 57.501 1.00 43.75 173 SER A C 1
ATOM 1403 O O . SER A 1 173 ? -71.274 12.794 57.004 1.00 43.75 173 SER A O 1
ATOM 1405 N N . LYS A 1 174 ? -70.073 13.329 58.818 1.00 38.78 174 LYS A N 1
ATOM 1406 C CA . LYS A 1 174 ? -71.210 13.321 59.746 1.00 38.78 174 LYS A CA 1
ATOM 1407 C C . LYS A 1 174 ? -71.612 14.762 60.050 1.00 38.78 174 LYS A C 1
ATOM 1409 O O . LYS A 1 174 ? -71.159 15.352 61.023 1.00 38.78 174 LYS A O 1
ATOM 1414 N N . GLY A 1 175 ? -72.463 15.328 59.199 1.00 45.66 175 GLY A N 1
ATOM 1415 C CA . GLY A 1 175 ? -73.233 16.516 59.552 1.00 45.66 175 GLY A CA 1
ATOM 1416 C C . GLY A 1 175 ? -74.336 16.132 60.539 1.00 45.66 175 GLY A C 1
ATOM 1417 O O . GLY A 1 175 ? -75.169 15.281 60.232 1.00 45.66 175 GLY A O 1
ATOM 1418 N N . LYS A 1 176 ? -74.358 16.749 61.722 1.00 38.66 176 LYS A N 1
ATOM 1419 C CA . LYS A 1 176 ? -75.567 16.847 62.549 1.00 38.66 176 LYS A CA 1
ATOM 1420 C C . LYS A 1 176 ? -75.821 18.317 62.868 1.00 38.66 176 LYS A C 1
ATOM 1422 O O . LYS A 1 176 ? -75.011 18.977 63.508 1.00 38.66 176 LYS A O 1
ATOM 1427 N N . CYS A 1 177 ? -76.941 18.794 62.334 1.00 36.28 177 CYS A N 1
ATOM 1428 C CA . CYS A 1 177 ? -77.524 20.115 62.512 1.00 36.28 177 CYS A CA 1
ATOM 1429 C C . CYS A 1 177 ? -78.313 20.192 63.837 1.00 36.28 177 CYS A C 1
ATOM 1431 O O . CYS A 1 177 ? -78.830 19.181 64.309 1.00 36.28 177 CYS A O 1
ATOM 1433 N N . LYS A 1 178 ? -78.382 21.410 64.388 1.00 41.81 178 LYS A N 1
ATOM 1434 C CA . LYS A 1 178 ? -79.159 21.911 65.541 1.00 41.81 178 LYS A CA 1
ATOM 1435 C C . LYS A 1 178 ? -80.600 21.376 65.655 1.00 41.81 178 LYS A C 1
ATOM 1437 O O . LYS A 1 178 ? -81.361 21.520 6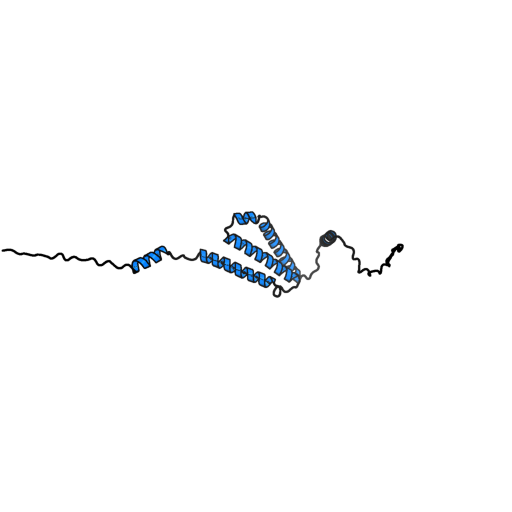4.701 1.00 41.81 178 LYS A O 1
ATOM 1442 N N . LYS A 1 179 ? -81.009 20.984 66.868 1.00 35.44 179 LYS A N 1
ATOM 1443 C CA . LYS A 1 179 ? -82.039 21.661 67.688 1.00 35.44 179 LYS A CA 1
ATOM 1444 C C . LYS A 1 179 ? -82.029 21.113 69.111 1.00 35.44 179 LYS A C 1
ATOM 1446 O O . LYS A 1 179 ? -81.796 19.894 69.247 1.00 35.44 179 LYS A O 1
#

Sequence (179 aa):
MSSSTFAPPQPGFRRSRWGVRNTDRIPERSEEQRWLIIMAEEEINEDYPAEIHEYLSAFENSIGAVDDMLKTMMSVSRNELLQKLDPLEQAKVDLVSAYTLNSMFWVYLATQGVNPKEHPVKQELERIRVYMNRVKEITDKKKAAKLDRGAASRFVKNALWEPKPKNVSKVASKGKCKK

pLDDT: mean 74.34, std 20.76, range [33.72, 96.38]

Organism: Molossus molossus (NCBI:txid27622)

Radius of gyration: 43.24 Å; Cα contacts (8 Å, |Δi|>4): 32; chains: 1; bounding box: 127×109×96 Å

Solvent-accessible surface area (backbone atoms only — not comparable to full-atom values): 11611 Å² total; per-residue (Å²): 132,87,79,89,87,88,88,87,88,84,87,82,92,79,85,82,81,82,79,76,79,82,70,84,81,73,81,85,69,52,67,67,58,51,51,50,46,62,66,68,62,62,76,76,79,74,90,63,64,74,87,48,47,62,59,51,53,52,46,53,54,52,50,52,56,51,51,54,52,48,53,58,58,65,72,48,57,65,70,63,50,63,75,74,44,56,76,71,55,47,53,48,52,54,50,49,52,55,48,52,54,54,50,53,51,41,53,50,32,51,75,72,72,41,66,44,84,82,38,71,62,47,56,54,53,51,54,50,50,54,51,52,51,51,54,49,54,54,55,48,61,71,69,48,88,76,79,58,64,66,59,54,49,49,54,53,54,60,73,68,59,75,80,77,82,76,82,78,75,79,81,79,83,82,87,81,82,92,132